Protein AF-A0A8X6T198-F1 (afdb_monomer)

InterPro domains:
  IPR004868 DNA-directed DNA polymerase, family B, mitochondria/virus [PF03175] (1-156)
  IPR043502 DNA/RNA polymerase superfamily [SSF56672] (1-159)

Sequence (190 aa):
MYLDTNNLYGWSMSQYLPYGSFKWGSKDVTKISDDSDKGYIIECDLQYPEYLHNLHSNLPLGAENRIPDGSKQAKLLTTLHDKEHYVVHYRVLKQFLQMGLKLTKVHRVLEFNQSPWLKKYIDLSTGMRTKATNDFEKGFYKLMNNSVFGKTMENIRKRLDIRLCCDAKKVEKLLSLNQILKEEPFLKKI

Solvent-accessible surface area (backbone atoms only — not comparable to full-atom values): 11573 Å² total; per-residue (Å²): 137,88,87,80,74,85,58,57,68,47,59,60,49,42,35,66,40,81,78,44,78,75,42,82,52,86,75,83,61,81,80,58,60,86,84,40,60,56,45,45,38,34,28,26,28,35,43,47,54,72,89,46,45,78,81,30,63,90,63,36,65,77,68,43,83,43,59,51,91,97,52,95,55,74,38,83,41,61,44,75,60,63,38,71,75,38,76,41,47,40,72,57,49,46,50,42,45,74,74,60,37,40,81,75,45,78,79,49,32,39,36,26,33,25,44,46,78,46,23,67,58,44,54,49,38,51,53,50,30,72,68,40,88,50,70,66,52,31,49,50,33,52,44,55,53,54,50,52,54,54,59,76,70,54,65,71,77,72,75,61,87,87,78,94,70,96,43,72,72,59,44,56,61,51,69,73,40,99,79,69,83,89,69,82,80,87,74,76,85,127

Structure (mmCIF, N/CA/C/O backbone):
data_AF-A0A8X6T198-F1
#
_entry.id   AF-A0A8X6T198-F1
#
loop_
_atom_site.group_PDB
_atom_site.id
_atom_site.type_symbol
_atom_site.label_atom_id
_atom_site.label_alt_id
_atom_site.label_comp_id
_atom_site.label_asym_id
_atom_site.label_entity_id
_atom_site.label_seq_id
_atom_site.pdbx_PDB_ins_code
_atom_site.Cartn_x
_atom_site.Cartn_y
_atom_site.Cartn_z
_atom_site.occupancy
_atom_site.B_iso_or_equiv
_atom_site.auth_seq_id
_atom_site.auth_comp_id
_atom_site.auth_asym_id
_atom_site.auth_atom_id
_atom_site.pdbx_PDB_model_num
ATOM 1 N N . MET A 1 1 ? 24.201 1.728 7.998 1.00 57.44 1 MET A N 1
ATOM 2 C CA . MET A 1 1 ? 24.058 0.913 6.772 1.00 57.44 1 MET A CA 1
ATOM 3 C C . MET A 1 1 ? 22.883 1.482 5.993 1.00 57.44 1 MET A C 1
ATOM 5 O O . MET A 1 1 ? 21.822 1.603 6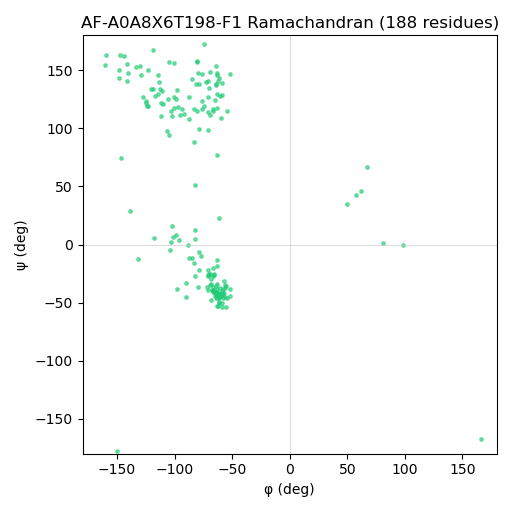.588 1.00 57.44 1 MET A O 1
ATOM 9 N N . TYR A 1 2 ? 23.073 1.898 4.740 1.00 58.62 2 TYR A N 1
ATOM 10 C CA . TYR A 1 2 ? 21.979 2.347 3.871 1.00 58.62 2 TYR A CA 1
ATOM 11 C C . TYR A 1 2 ? 21.621 1.198 2.931 1.00 58.62 2 TYR A C 1
ATOM 13 O O . TYR A 1 2 ? 22.479 0.732 2.184 1.00 58.62 2 TYR A O 1
ATOM 21 N N . LEU A 1 3 ? 20.387 0.708 3.026 1.00 70.44 3 LEU A N 1
ATOM 22 C CA . LEU A 1 3 ? 19.851 -0.323 2.143 1.00 70.44 3 LEU A CA 1
ATOM 23 C C . LEU A 1 3 ? 19.014 0.368 1.069 1.00 70.44 3 LEU A C 1
ATOM 25 O O . LEU A 1 3 ? 18.103 1.123 1.404 1.00 70.44 3 LEU A O 1
ATOM 29 N N . ASP A 1 4 ? 19.326 0.110 -0.198 1.00 76.19 4 ASP A N 1
ATOM 30 C CA . ASP A 1 4 ? 18.530 0.576 -1.332 1.00 76.19 4 ASP A CA 1
ATOM 31 C C . ASP A 1 4 ? 17.971 -0.625 -2.100 1.00 76.19 4 ASP A C 1
ATOM 33 O O . ASP A 1 4 ? 18.691 -1.562 -2.457 1.00 76.19 4 ASP A O 1
ATOM 37 N N . THR A 1 5 ? 16.661 -0.614 -2.325 1.00 76.62 5 THR A N 1
ATOM 38 C CA . THR A 1 5 ? 15.970 -1.656 -3.087 1.00 76.62 5 THR A CA 1
ATOM 39 C C . THR A 1 5 ? 16.075 -1.382 -4.578 1.00 76.62 5 THR A C 1
ATOM 41 O O . THR A 1 5 ? 15.479 -0.442 -5.108 1.00 76.62 5 THR A O 1
ATOM 44 N N . ASN A 1 6 ? 16.738 -2.285 -5.293 1.00 76.56 6 ASN A N 1
ATOM 45 C CA . ASN A 1 6 ? 16.771 -2.254 -6.748 1.00 76.56 6 ASN A CA 1
ATOM 46 C C . ASN A 1 6 ? 15.358 -2.449 -7.332 1.00 76.56 6 ASN A C 1
ATOM 48 O O . ASN A 1 6 ? 14.762 -3.512 -7.195 1.00 76.56 6 ASN A O 1
ATOM 52 N N . ASN A 1 7 ? 14.852 -1.438 -8.050 1.00 80.31 7 ASN A N 1
ATOM 53 C CA . ASN A 1 7 ? 13.604 -1.499 -8.830 1.00 80.31 7 ASN A CA 1
ATOM 54 C C . ASN A 1 7 ? 12.324 -1.771 -8.004 1.00 80.31 7 ASN A C 1
ATOM 56 O O . ASN A 1 7 ? 11.473 -2.564 -8.409 1.00 80.31 7 ASN A O 1
ATOM 60 N N . LEU A 1 8 ? 12.155 -1.070 -6.877 1.00 85.00 8 LEU A N 1
ATOM 61 C CA . LEU A 1 8 ? 10.994 -1.216 -5.984 1.00 85.00 8 LEU A CA 1
ATOM 62 C C . LEU A 1 8 ? 9.633 -1.094 -6.705 1.00 85.00 8 LEU A C 1
ATOM 64 O O . LEU A 1 8 ? 8.740 -1.917 -6.490 1.00 85.00 8 LEU A O 1
ATOM 68 N N . TYR A 1 9 ? 9.473 -0.105 -7.595 1.00 84.75 9 TYR A N 1
ATOM 69 C CA . TYR A 1 9 ? 8.232 0.072 -8.363 1.00 84.75 9 TYR A CA 1
ATOM 70 C C . TYR A 1 9 ? 7.957 -1.104 -9.299 1.00 84.75 9 TYR A C 1
ATOM 72 O O . TYR A 1 9 ? 6.827 -1.579 -9.360 1.00 84.75 9 TYR A O 1
ATOM 80 N N . GLY A 1 10 ? 8.987 -1.608 -9.987 1.00 86.75 10 GLY A N 1
ATOM 81 C CA . GLY A 1 10 ? 8.871 -2.803 -10.817 1.00 86.75 10 GLY A CA 1
ATOM 82 C C . GLY A 1 10 ? 8.416 -4.009 -10.001 1.00 86.75 10 GLY A C 1
ATOM 83 O O . GLY A 1 10 ? 7.421 -4.638 -10.346 1.00 86.75 10 GLY A O 1
ATOM 84 N N . TRP A 1 11 ? 9.070 -4.277 -8.869 1.00 89.88 11 TRP A N 1
ATOM 85 C CA . TRP A 1 11 ? 8.682 -5.386 -7.994 1.00 89.88 11 TRP A CA 1
ATOM 86 C C . TRP A 1 11 ? 7.224 -5.284 -7.524 1.00 89.88 11 TRP A C 1
ATOM 88 O O . TRP A 1 11 ? 6.499 -6.279 -7.545 1.00 89.88 11 TRP A O 1
ATOM 98 N N . SER A 1 12 ? 6.788 -4.072 -7.168 1.00 90.56 12 SER A N 1
ATOM 99 C CA . SER A 1 12 ? 5.420 -3.791 -6.719 1.00 90.56 12 SER A CA 1
ATOM 100 C C . SER A 1 12 ? 4.401 -3.995 -7.842 1.00 90.56 12 SER A C 1
ATOM 102 O O . SER A 1 12 ? 3.342 -4.574 -7.622 1.00 90.56 12 SER A O 1
ATOM 104 N N . MET A 1 13 ? 4.732 -3.570 -9.065 1.00 92.50 13 MET A N 1
ATOM 105 C CA . MET A 1 13 ? 3.879 -3.765 -10.239 1.00 92.50 13 MET A CA 1
ATOM 106 C C . MET A 1 13 ? 3.808 -5.225 -10.703 1.00 92.50 13 MET A C 1
ATOM 108 O O . MET A 1 13 ? 2.841 -5.608 -11.351 1.00 92.50 13 MET A O 1
ATOM 112 N N . SER A 1 14 ? 4.793 -6.056 -10.358 1.00 93.31 14 SER A N 1
ATOM 113 C CA . SER A 1 14 ? 4.764 -7.496 -10.645 1.00 93.31 14 SER A CA 1
ATOM 114 C C . SER A 1 14 ? 3.888 -8.306 -9.681 1.00 93.31 14 SER A C 1
ATOM 116 O O . SER A 1 14 ? 3.711 -9.506 -9.896 1.00 93.31 14 SER A O 1
ATOM 118 N N . GLN A 1 15 ? 3.353 -7.683 -8.626 1.00 93.75 15 GLN A N 1
ATOM 119 C CA . GLN A 1 15 ? 2.433 -8.321 -7.681 1.00 93.75 15 GLN A CA 1
ATOM 120 C C . GLN A 1 15 ? 1.028 -8.499 -8.281 1.00 93.75 15 GLN A C 1
ATOM 122 O O . GLN A 1 15 ? 0.717 -7.985 -9.354 1.00 93.75 15 GLN A O 1
ATOM 127 N N . TYR A 1 16 ? 0.151 -9.212 -7.568 1.00 94.62 16 TYR A N 1
ATOM 128 C CA . TYR A 1 16 ? -1.272 -9.265 -7.900 1.00 94.62 16 TYR A CA 1
ATOM 129 C C . TYR A 1 16 ? -1.904 -7.890 -7.683 1.00 94.62 16 TYR A C 1
ATOM 131 O O . TYR A 1 16 ? -1.960 -7.393 -6.557 1.00 94.62 16 TYR A O 1
ATOM 139 N N . LEU A 1 17 ? -2.368 -7.280 -8.772 1.00 93.44 17 LEU A N 1
ATOM 140 C CA . LEU A 1 17 ? -2.950 -5.944 -8.779 1.00 93.44 17 LEU A CA 1
ATOM 141 C C . LEU A 1 17 ? -4.433 -5.997 -9.154 1.00 93.44 17 LEU A C 1
ATOM 143 O O . LEU A 1 17 ? -4.813 -6.813 -10.001 1.00 93.44 17 LEU A O 1
ATOM 147 N N . PRO A 1 18 ? -5.268 -5.106 -8.587 1.00 94.38 18 PRO A N 1
ATOM 148 C CA . PRO A 1 18 ? -6.673 -4.999 -8.959 1.00 94.38 18 PRO A CA 1
ATOM 149 C C . PRO A 1 18 ? -6.827 -4.688 -10.451 1.00 94.38 18 PRO A C 1
ATOM 151 O O . PRO A 1 18 ? -6.108 -3.844 -10.986 1.00 94.38 18 PRO A O 1
ATOM 154 N N . TYR A 1 19 ? -7.791 -5.332 -11.112 1.00 93.38 19 TYR A N 1
ATOM 155 C CA . TYR A 1 19 ? -8.142 -5.023 -12.505 1.00 93.38 19 TYR A CA 1
ATOM 156 C C . TYR A 1 19 ? -9.647 -4.839 -12.753 1.00 93.38 19 TYR A C 1
ATOM 158 O O . TYR A 1 19 ? -10.023 -4.342 -13.812 1.00 93.38 19 TYR A O 1
ATOM 166 N N . GLY A 1 20 ? -10.532 -5.203 -11.815 1.00 94.25 20 GLY A N 1
ATOM 167 C CA . GLY A 1 20 ? -11.968 -4.965 -11.994 1.00 94.25 20 GLY A CA 1
ATOM 168 C C . GLY A 1 20 ? -12.887 -5.715 -11.035 1.00 94.25 20 GLY A C 1
ATOM 169 O O . GLY A 1 20 ? -12.445 -6.303 -10.052 1.00 94.25 20 GLY A O 1
ATOM 170 N N . SER A 1 21 ? -14.185 -5.712 -11.355 1.00 95.12 21 SER A N 1
ATOM 171 C CA . SER A 1 21 ? -15.258 -6.376 -10.589 1.00 95.12 21 SER A CA 1
ATOM 172 C C . SER A 1 21 ? -15.367 -5.928 -9.127 1.00 95.12 21 SER A C 1
ATOM 174 O O . SER A 1 21 ? -15.546 -6.751 -8.229 1.00 95.12 21 SER A O 1
ATOM 176 N N . PHE A 1 22 ? -15.250 -4.619 -8.895 1.00 94.88 22 PHE A N 1
ATOM 177 C CA . PHE A 1 22 ? -15.376 -4.022 -7.569 1.00 94.88 22 PHE A CA 1
ATOM 178 C C . PHE A 1 22 ? -16.794 -4.190 -7.022 1.00 94.88 22 PHE A C 1
ATOM 180 O O . PHE A 1 22 ? -17.760 -3.767 -7.658 1.00 94.88 22 PHE A O 1
ATOM 187 N N . LYS A 1 23 ? -16.922 -4.782 -5.835 1.00 95.00 23 LYS A N 1
ATOM 188 C CA . LYS A 1 23 ? -18.206 -4.933 -5.140 1.00 95.00 23 LYS A CA 1
ATOM 189 C C . LYS A 1 23 ? -18.032 -4.903 -3.627 1.00 95.00 23 LYS A C 1
ATOM 191 O O . LYS A 1 23 ? -17.007 -5.334 -3.101 1.00 95.00 23 LYS A O 1
ATOM 196 N N . TRP A 1 24 ? -19.055 -4.432 -2.926 1.00 95.19 24 TRP A N 1
ATOM 197 C CA . TRP A 1 24 ? -19.104 -4.523 -1.470 1.00 95.19 24 TRP A CA 1
ATOM 198 C C . TRP A 1 24 ? -19.320 -5.976 -1.032 1.00 95.19 24 TRP A C 1
ATOM 200 O O . TRP A 1 24 ? -20.075 -6.717 -1.662 1.00 95.19 24 TRP A O 1
ATOM 210 N N . GLY A 1 25 ? -18.642 -6.386 0.037 1.00 86.25 25 GLY A N 1
ATOM 211 C CA . GLY A 1 25 ? -18.733 -7.730 0.603 1.00 86.25 25 GLY A CA 1
ATOM 212 C C . GLY A 1 25 ? -18.497 -7.744 2.114 1.00 86.25 25 GLY A C 1
ATOM 213 O O . GLY A 1 25 ? -18.309 -6.699 2.732 1.00 86.25 25 GLY A O 1
ATOM 214 N N . SER A 1 26 ? -18.512 -8.939 2.709 1.00 74.50 26 SER A N 1
ATOM 215 C CA . SER A 1 26 ? -18.441 -9.132 4.169 1.00 74.50 26 SER A CA 1
ATOM 216 C C . SER A 1 26 ? -17.531 -10.297 4.593 1.00 74.50 26 SER A C 1
ATOM 218 O O . SER A 1 26 ? -17.787 -10.959 5.596 1.00 74.50 26 SER A O 1
ATOM 220 N N . LYS A 1 27 ? -16.497 -10.611 3.803 1.00 74.06 27 LYS A N 1
ATOM 221 C CA . LYS A 1 27 ? -15.597 -11.744 4.079 1.00 74.06 27 LYS A CA 1
ATOM 222 C C . LYS A 1 27 ? -14.544 -11.407 5.134 1.00 74.06 27 LYS A C 1
ATOM 224 O O . LYS A 1 27 ? -14.034 -10.291 5.166 1.00 74.06 27 LYS A O 1
ATOM 229 N N . ASP A 1 28 ? -14.158 -12.416 5.915 1.00 76.56 28 ASP A N 1
ATOM 230 C CA . ASP A 1 28 ? -12.939 -12.377 6.726 1.00 76.56 28 ASP A CA 1
ATOM 231 C C . ASP A 1 28 ? -11.713 -12.421 5.801 1.00 76.56 28 ASP A C 1
ATOM 233 O O . ASP A 1 28 ? -11.446 -13.408 5.112 1.00 76.56 28 ASP A O 1
ATOM 237 N N . VAL A 1 29 ? -10.992 -11.305 5.752 1.00 78.62 29 VAL A N 1
ATOM 238 C CA . VAL A 1 29 ? -9.869 -11.068 4.835 1.00 78.62 29 VAL A CA 1
ATOM 239 C C . VAL A 1 29 ? -8.535 -11.612 5.350 1.00 78.62 29 VAL A C 1
ATOM 241 O O . VAL A 1 29 ? -7.563 -11.679 4.595 1.00 78.62 29 VAL A O 1
ATOM 244 N N . THR A 1 30 ? -8.467 -12.010 6.624 1.00 75.88 30 THR A N 1
ATOM 245 C CA . THR A 1 30 ? -7.200 -12.349 7.294 1.00 75.88 30 THR A CA 1
ATOM 246 C C . THR A 1 30 ? -6.587 -13.660 6.796 1.00 75.88 30 THR A C 1
ATOM 248 O O . THR A 1 30 ? -5.367 -13.809 6.800 1.00 75.88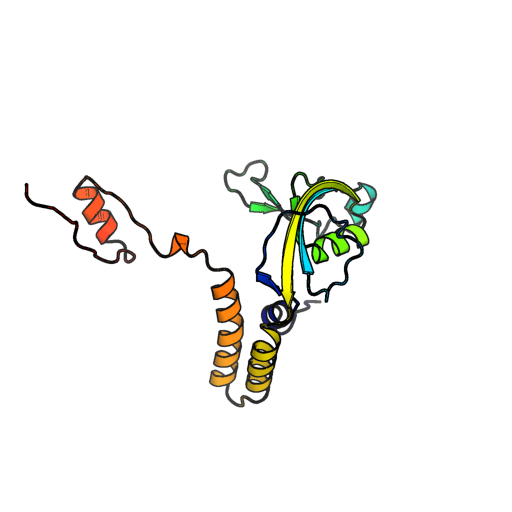 30 THR A O 1
ATOM 251 N N . LYS A 1 31 ? -7.414 -14.583 6.289 1.00 81.38 31 LYS A N 1
ATOM 252 C CA . LYS A 1 31 ? -7.011 -15.948 5.888 1.00 81.38 31 LYS A CA 1
ATOM 253 C C . LYS A 1 31 ? -6.870 -16.161 4.380 1.00 81.38 31 LYS A C 1
ATOM 255 O O . LYS A 1 31 ? -6.628 -17.275 3.928 1.00 81.38 31 LYS A O 1
ATOM 260 N N . ILE A 1 32 ? -7.069 -15.118 3.585 1.00 85.25 32 ILE A N 1
ATOM 261 C CA . ILE A 1 32 ? -7.072 -15.215 2.120 1.00 85.25 32 ILE A CA 1
ATOM 262 C C . ILE A 1 32 ? -5.629 -15.332 1.624 1.00 85.25 32 ILE A C 1
ATOM 264 O O . ILE A 1 32 ? -4.752 -14.746 2.235 1.00 85.25 32 ILE A O 1
ATOM 268 N N . SER A 1 33 ? -5.333 -16.057 0.546 1.00 88.38 33 SER A N 1
ATOM 269 C CA . SER A 1 33 ? -3.970 -16.067 -0.020 1.00 88.38 33 SER A CA 1
ATOM 270 C C . SER A 1 33 ? -3.613 -14.715 -0.654 1.00 88.38 33 SER A C 1
ATOM 272 O O . SER A 1 33 ? -4.488 -14.033 -1.182 1.00 88.38 33 SER A O 1
ATOM 274 N N . ASP A 1 34 ? -2.336 -14.333 -0.625 1.00 88.50 34 ASP A N 1
ATOM 275 C CA . ASP A 1 34 ? -1.829 -13.127 -1.302 1.00 88.50 34 ASP A CA 1
ATOM 276 C C . ASP A 1 34 ? -1.928 -13.221 -2.839 1.00 88.50 34 ASP A C 1
ATOM 278 O O . ASP A 1 34 ? -2.079 -12.204 -3.521 1.00 88.50 34 ASP A O 1
ATOM 282 N N . ASP A 1 35 ? -1.918 -14.451 -3.359 1.00 89.94 35 ASP A N 1
ATOM 283 C CA . ASP A 1 35 ? -1.979 -14.780 -4.789 1.00 89.94 35 ASP A CA 1
ATOM 284 C C . ASP A 1 35 ? -3.382 -15.239 -5.223 1.00 89.94 35 ASP A C 1
ATOM 286 O O . ASP A 1 35 ? -3.566 -15.861 -6.264 1.00 89.94 35 ASP A O 1
ATOM 290 N N . SER A 1 36 ? -4.394 -14.976 -4.394 1.00 91.75 36 SER A N 1
ATOM 291 C CA . SER A 1 36 ? -5.797 -15.241 -4.721 1.00 91.75 36 SER A CA 1
ATOM 292 C C . SER A 1 36 ? -6.242 -14.403 -5.926 1.00 91.75 36 SER A C 1
ATOM 294 O O . SER A 1 36 ? -5.886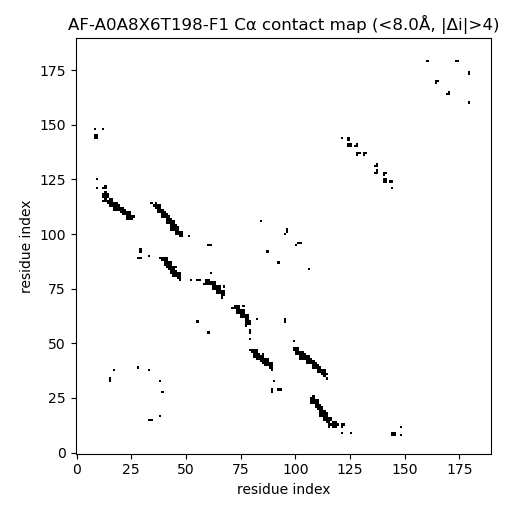 -13.230 -6.028 1.00 91.75 36 SER A O 1
ATOM 296 N N . ASP A 1 37 ? -7.124 -14.937 -6.776 1.00 93.44 37 ASP A N 1
ATOM 297 C CA . ASP A 1 37 ? -7.761 -14.175 -7.869 1.00 93.44 37 ASP A CA 1
ATOM 298 C C . ASP A 1 37 ? -8.649 -13.024 -7.360 1.00 93.44 37 ASP A C 1
ATOM 300 O O . ASP A 1 37 ? -9.075 -12.144 -8.115 1.00 93.44 37 ASP A O 1
ATOM 304 N N . LYS A 1 38 ? -8.953 -13.034 -6.059 1.00 93.38 38 LYS A N 1
ATOM 305 C CA . LYS A 1 38 ? -9.725 -12.018 -5.345 1.00 93.38 38 LYS A CA 1
ATOM 306 C C . LYS A 1 38 ? -8.866 -11.296 -4.320 1.00 93.38 38 LYS A C 1
ATOM 308 O O . LYS A 1 38 ? -8.250 -11.949 -3.477 1.00 93.38 38 LYS A O 1
ATOM 313 N N . GLY A 1 39 ? -8.906 -9.970 -4.365 1.00 94.31 39 GLY A N 1
ATOM 314 C CA . GLY A 1 39 ? -8.293 -9.074 -3.391 1.00 94.31 39 GLY A CA 1
ATOM 315 C C . GLY A 1 39 ? -9.334 -8.191 -2.707 1.00 94.31 39 GLY A C 1
ATOM 316 O O . GLY A 1 39 ? -10.498 -8.143 -3.117 1.00 94.31 39 GLY A O 1
ATOM 317 N N . TYR A 1 40 ? -8.912 -7.528 -1.627 1.00 95.00 40 TYR A N 1
ATOM 318 C CA . TYR A 1 40 ? -9.806 -6.755 -0.767 1.00 95.00 40 TYR A CA 1
ATOM 319 C C . TYR A 1 40 ? -9.157 -5.454 -0.284 1.00 95.00 40 TYR A C 1
ATOM 321 O O . TYR A 1 40 ? -7.976 -5.418 0.071 1.00 95.00 40 TYR A O 1
ATOM 329 N N . ILE A 1 41 ? -9.952 -4.388 -0.239 1.00 95.50 41 ILE A N 1
ATOM 330 C CA . ILE A 1 41 ? -9.662 -3.159 0.505 1.00 95.50 41 ILE A CA 1
ATOM 331 C C . ILE A 1 41 ? -10.646 -3.101 1.667 1.00 95.50 41 ILE A C 1
ATOM 333 O O . ILE A 1 41 ? -11.842 -3.324 1.481 1.00 95.50 41 ILE A O 1
ATOM 337 N N . ILE A 1 42 ? -10.143 -2.835 2.864 1.00 95.19 42 ILE A N 1
ATOM 338 C CA . ILE A 1 42 ? -10.917 -2.877 4.099 1.00 95.19 42 ILE A CA 1
ATOM 339 C C . ILE A 1 42 ? -10.869 -1.509 4.749 1.00 95.19 42 ILE A C 1
ATOM 341 O O . ILE A 1 42 ? -9.796 -0.927 4.864 1.00 95.19 42 ILE A O 1
ATOM 345 N N . GLU A 1 43 ? -12.027 -1.026 5.181 1.00 96.44 43 GLU A N 1
ATOM 346 C CA . GLU A 1 43 ? -12.121 0.058 6.151 1.00 96.44 43 GLU A CA 1
ATOM 347 C C . GLU A 1 43 ? -12.331 -0.545 7.537 1.00 96.44 43 GLU A C 1
ATOM 349 O O . GLU A 1 43 ? -13.323 -1.244 7.770 1.00 96.44 43 GLU A O 1
ATOM 354 N N . CYS A 1 44 ? -11.391 -0.304 8.443 1.00 95.38 44 CYS A N 1
ATOM 355 C CA . CYS A 1 44 ? -11.370 -0.919 9.762 1.00 95.38 44 CYS A CA 1
ATOM 356 C C . CYS A 1 44 ? -10.776 -0.011 10.836 1.00 95.38 44 CYS A C 1
ATOM 358 O O . CYS A 1 44 ? -10.039 0.923 10.532 1.00 95.38 44 CYS A O 1
ATOM 360 N N . ASP A 1 45 ? -11.044 -0.365 12.087 1.00 97.19 45 ASP A N 1
ATOM 361 C CA . ASP A 1 45 ? -10.388 0.208 13.253 1.00 97.19 45 ASP A CA 1
ATOM 362 C C . ASP A 1 45 ? -9.258 -0.725 13.714 1.00 97.19 45 ASP A C 1
ATOM 364 O O . ASP A 1 45 ? -9.430 -1.948 13.806 1.00 97.19 45 ASP A O 1
ATOM 368 N N . LEU A 1 46 ? -8.088 -0.147 13.978 1.00 97.00 46 LEU A N 1
ATOM 369 C CA . LEU A 1 46 ? -6.895 -0.847 14.441 1.00 97.00 46 LEU A CA 1
ATOM 370 C C . LEU A 1 46 ? -6.441 -0.236 15.759 1.00 97.00 46 LEU A C 1
ATOM 372 O O . LEU A 1 46 ? -6.060 0.930 15.809 1.00 97.00 46 LEU A O 1
ATOM 376 N N . GLN A 1 47 ? -6.414 -1.044 16.807 1.00 97.69 47 GLN A N 1
ATOM 377 C CA . GLN A 1 47 ? -5.778 -0.666 18.055 1.00 97.69 47 GLN A CA 1
ATOM 378 C C . GLN A 1 47 ? -4.261 -0.840 17.939 1.00 97.69 47 GLN A C 1
ATOM 380 O O . GLN A 1 47 ? -3.779 -1.855 17.417 1.00 97.69 47 GLN A O 1
ATOM 385 N N . TYR A 1 48 ? -3.530 0.135 18.475 1.00 97.25 48 TYR A N 1
ATOM 386 C CA . TYR A 1 48 ? -2.083 0.166 18.599 1.00 97.25 48 TYR A CA 1
ATOM 387 C C . TYR A 1 48 ? -1.694 -0.074 20.065 1.00 97.25 48 TYR A C 1
ATOM 389 O O . TYR A 1 48 ? -1.738 0.835 20.889 1.00 97.25 48 TYR A O 1
ATOM 397 N N . PRO A 1 49 ? -1.338 -1.310 20.450 1.00 96.94 49 PRO A N 1
ATOM 398 C CA . PRO A 1 49 ? -1.027 -1.596 21.842 1.00 96.94 49 PRO A CA 1
ATOM 399 C C . PRO A 1 49 ? 0.207 -0.845 22.356 1.00 96.94 49 PRO A C 1
ATOM 401 O O . PRO A 1 49 ? 1.253 -0.840 21.705 1.00 96.94 49 PRO A O 1
ATOM 404 N N . GLU A 1 50 ? 0.124 -0.332 23.586 1.00 95.81 50 GLU A N 1
ATOM 405 C CA . GLU A 1 50 ? 1.209 0.431 24.224 1.00 95.81 50 GLU A CA 1
ATOM 406 C C . GLU A 1 50 ? 2.535 -0.334 24.295 1.00 95.81 50 GLU A C 1
ATOM 408 O O . GLU A 1 50 ? 3.606 0.246 24.120 1.00 95.81 50 GLU A O 1
ATOM 413 N N . TYR A 1 51 ? 2.487 -1.658 24.478 1.00 95.69 51 TYR A N 1
ATOM 414 C CA . TYR A 1 51 ? 3.693 -2.488 24.541 1.00 95.69 51 TYR A CA 1
ATOM 415 C C . TYR A 1 51 ? 4.506 -2.480 23.229 1.00 95.69 51 TYR A C 1
ATOM 417 O O . TYR A 1 51 ? 5.690 -2.813 23.244 1.00 95.69 51 TYR A O 1
ATOM 425 N N . LEU A 1 52 ? 3.906 -2.074 22.101 1.00 95.75 52 LEU A N 1
ATOM 426 C CA . LEU A 1 52 ? 4.591 -1.916 20.814 1.00 95.75 52 LEU A CA 1
ATOM 427 C C . LEU A 1 52 ? 5.229 -0.533 20.632 1.00 95.75 52 LEU A C 1
ATOM 429 O O . LEU A 1 52 ? 6.000 -0.351 19.692 1.00 95.75 52 LEU A O 1
ATOM 433 N N . HIS A 1 53 ? 4.935 0.450 21.490 1.00 94.81 53 HIS A N 1
ATOM 434 C CA . HIS A 1 53 ? 5.365 1.839 21.286 1.00 94.81 53 HIS A CA 1
ATOM 435 C C . HIS A 1 53 ? 6.883 1.984 21.265 1.00 94.81 53 HIS A C 1
ATOM 437 O O . HIS A 1 53 ? 7.426 2.658 20.393 1.00 94.81 53 HIS A O 1
ATOM 443 N N . ASN A 1 54 ? 7.579 1.295 22.171 1.00 94.88 54 ASN A N 1
ATOM 444 C CA . ASN A 1 54 ? 9.040 1.312 22.197 1.00 94.88 54 ASN A CA 1
ATOM 445 C C . ASN A 1 54 ? 9.625 0.662 20.935 1.00 94.88 54 ASN A C 1
ATOM 447 O O . ASN A 1 54 ? 10.522 1.230 20.310 1.00 94.88 54 ASN A O 1
ATOM 451 N N . LEU A 1 55 ? 9.074 -0.487 20.522 1.00 94.94 55 LEU A N 1
ATOM 452 C CA . LEU A 1 55 ? 9.539 -1.245 19.357 1.00 94.94 55 LEU A CA 1
ATOM 453 C C . LEU A 1 55 ? 9.317 -0.484 18.043 1.00 94.94 55 LEU A C 1
ATOM 455 O O . LEU A 1 55 ? 10.180 -0.483 17.169 1.00 94.94 55 LEU A O 1
ATOM 459 N N . HIS A 1 56 ? 8.169 0.175 17.905 1.00 95.38 56 HIS A N 1
ATOM 460 C CA . HIS A 1 56 ? 7.774 0.875 16.684 1.00 95.38 56 HIS A CA 1
ATOM 461 C C . HIS A 1 56 ? 8.036 2.386 16.730 1.00 95.38 56 HIS A C 1
ATOM 463 O O . HIS A 1 56 ? 7.622 3.101 15.823 1.00 95.38 56 HIS A O 1
ATOM 469 N N . SER A 1 57 ? 8.733 2.881 17.754 1.00 91.81 57 SER A N 1
ATOM 470 C CA . SER A 1 57 ? 9.015 4.311 17.957 1.00 91.81 57 SER A CA 1
ATOM 471 C C . SER A 1 57 ? 9.636 4.990 16.732 1.00 91.81 57 SER A C 1
ATOM 473 O O . SER A 1 57 ? 9.273 6.114 16.394 1.00 91.81 57 SER A O 1
ATOM 475 N N . ASN A 1 58 ? 10.531 4.287 16.033 1.00 90.69 58 ASN A N 1
ATOM 476 C CA . ASN A 1 58 ? 11.221 4.809 14.853 1.00 90.69 58 ASN A CA 1
ATOM 477 C C . ASN A 1 58 ? 10.399 4.704 13.562 1.00 90.69 58 ASN A C 1
ATOM 479 O O . ASN A 1 58 ? 10.628 5.473 12.630 1.00 90.69 58 ASN A O 1
ATOM 483 N N . LEU A 1 59 ? 9.482 3.735 13.476 1.00 91.12 59 LEU A N 1
ATOM 484 C CA . LEU A 1 59 ? 8.695 3.483 12.270 1.00 91.12 59 LEU A CA 1
ATOM 485 C C . LEU A 1 59 ? 7.279 2.993 12.625 1.00 91.12 59 LEU A C 1
ATOM 487 O O . LEU A 1 59 ? 6.987 1.802 12.477 1.00 91.12 59 LEU A O 1
ATOM 491 N N . PRO A 1 60 ? 6.394 3.890 13.105 1.00 94.44 60 PRO A N 1
ATOM 492 C CA . PRO A 1 60 ? 5.016 3.528 13.406 1.00 94.44 60 PRO A CA 1
ATOM 493 C C . PRO A 1 60 ? 4.268 3.036 12.165 1.00 94.44 60 PRO A C 1
ATOM 495 O O . PRO A 1 60 ? 4.446 3.554 11.059 1.00 94.44 60 PRO A O 1
ATOM 498 N N . LEU A 1 61 ? 3.397 2.049 12.363 1.00 94.69 61 LEU A N 1
ATOM 499 C CA . LEU A 1 61 ? 2.561 1.490 11.303 1.00 94.69 61 LEU A CA 1
ATOM 500 C C . LEU A 1 61 ? 1.325 2.350 11.018 1.00 94.69 61 LEU A C 1
ATOM 502 O O . LEU A 1 61 ? 0.862 3.101 11.872 1.00 94.69 61 LEU A O 1
ATOM 506 N N . GLY A 1 62 ? 0.763 2.189 9.816 1.00 92.56 62 GLY A N 1
ATOM 507 C CA . GLY A 1 62 ? -0.502 2.820 9.437 1.00 92.56 62 GLY A CA 1
ATOM 508 C C . GLY A 1 62 ? -0.402 4.341 9.347 1.00 92.56 62 GLY A C 1
ATOM 509 O O . GLY A 1 62 ? -1.002 5.051 10.145 1.00 92.56 62 GLY A O 1
ATOM 510 N N . ALA A 1 63 ? 0.370 4.853 8.385 1.00 93.31 63 ALA A N 1
ATOM 511 C CA . ALA A 1 63 ? 0.475 6.294 8.178 1.00 93.31 63 ALA A CA 1
ATOM 512 C C . ALA A 1 63 ? -0.886 6.907 7.803 1.00 93.31 63 ALA A C 1
ATOM 514 O O . ALA A 1 63 ? -1.635 6.331 7.009 1.00 93.31 63 ALA A O 1
ATOM 515 N N . GLU A 1 64 ? -1.169 8.093 8.337 1.00 92.00 64 GLU A N 1
ATOM 516 C CA . GLU A 1 64 ? -2.436 8.810 8.179 1.00 92.00 64 GLU A CA 1
ATOM 517 C C . GLU A 1 64 ? -2.189 10.243 7.722 1.00 92.00 64 GLU A C 1
ATOM 519 O O . GLU A 1 64 ? -1.201 10.876 8.098 1.00 92.00 64 GLU A O 1
ATOM 524 N N . ASN A 1 65 ? -3.091 10.779 6.904 1.00 91.12 65 ASN A N 1
ATOM 525 C CA . ASN A 1 65 ? -3.032 12.182 6.521 1.00 91.12 65 ASN A CA 1
ATOM 526 C C . ASN A 1 65 ? -3.778 13.023 7.566 1.00 91.12 65 ASN A C 1
ATOM 528 O O . ASN A 1 65 ? -5.004 12.975 7.640 1.00 91.12 65 ASN A O 1
ATOM 532 N N . ARG A 1 66 ? -3.036 13.776 8.381 1.00 89.50 66 ARG A N 1
ATOM 533 C CA . ARG A 1 66 ? -3.574 14.609 9.464 1.00 89.50 66 ARG A CA 1
ATOM 534 C C . ARG A 1 66 ? -2.809 15.927 9.541 1.00 89.50 66 ARG A C 1
ATOM 536 O O . ARG A 1 66 ? -1.662 16.026 9.113 1.00 89.50 66 ARG A O 1
ATOM 543 N N . ILE A 1 67 ? -3.445 16.961 10.083 1.00 91.25 67 ILE A N 1
ATOM 544 C CA . ILE A 1 67 ? -2.773 18.215 10.434 1.00 91.25 67 ILE A CA 1
ATOM 545 C C . ILE A 1 67 ? -2.074 18.008 11.790 1.00 91.25 67 ILE A C 1
ATOM 547 O O . ILE A 1 67 ? -2.770 17.754 12.774 1.00 91.25 67 ILE A O 1
ATOM 551 N N . PRO A 1 68 ? -0.729 18.063 11.855 1.00 88.62 68 PRO A N 1
ATOM 552 C CA . PRO A 1 68 ? -0.016 17.984 13.125 1.00 88.62 68 PRO A CA 1
ATOM 553 C C . PRO A 1 68 ? -0.338 19.181 14.019 1.00 88.62 68 PRO A C 1
ATOM 555 O O . PRO A 1 68 ? -0.610 20.279 13.520 1.00 88.62 68 PRO A O 1
ATOM 558 N N . ASP A 1 69 ? -0.217 18.987 15.329 1.00 87.06 69 ASP A N 1
ATOM 559 C CA . ASP A 1 69 ? -0.429 20.048 16.309 1.00 87.06 69 ASP A CA 1
ATOM 560 C C . ASP A 1 69 ? 0.536 21.216 16.040 1.00 87.06 69 ASP A C 1
ATOM 562 O O . ASP A 1 69 ? 1.736 21.036 15.823 1.00 87.06 69 ASP A O 1
ATOM 566 N N . GLY A 1 70 ? -0.009 22.432 15.963 1.00 89.69 70 GLY A N 1
ATOM 567 C CA . GLY A 1 70 ? 0.754 23.636 15.619 1.00 89.69 70 GLY A CA 1
ATOM 568 C C . GLY A 1 70 ? 1.005 23.853 14.120 1.00 89.69 70 GLY A C 1
ATOM 569 O O . GLY A 1 70 ? 1.630 24.847 13.749 1.00 89.69 70 GLY A O 1
ATOM 570 N N . SER A 1 71 ? 0.504 22.986 13.233 1.00 92.56 71 SER A N 1
ATOM 571 C CA . SER A 1 71 ? 0.535 23.211 11.783 1.00 92.56 71 SER A CA 1
ATOM 572 C C . SER A 1 71 ? -0.834 23.607 11.228 1.00 92.56 71 SER A C 1
ATOM 574 O O . SER A 1 71 ? -1.874 23.300 11.796 1.00 92.56 71 SER A O 1
ATOM 576 N N . LYS A 1 72 ? -0.835 24.277 10.071 1.00 92.62 72 LYS A N 1
ATOM 577 C CA . LYS A 1 72 ? -2.045 24.535 9.265 1.00 92.62 72 LYS A CA 1
ATOM 578 C C . LYS A 1 72 ? -2.138 23.625 8.039 1.00 92.62 72 LYS A C 1
ATOM 580 O O . LYS A 1 72 ? -3.099 23.712 7.284 1.00 92.62 72 LYS A O 1
ATOM 585 N N . GLN A 1 73 ? -1.117 22.804 7.798 1.00 91.94 73 GLN A N 1
ATOM 586 C CA . GLN A 1 73 ? -1.009 21.976 6.603 1.00 91.94 73 GLN A CA 1
ATOM 587 C C . GLN A 1 73 ? -1.120 20.506 6.977 1.00 91.94 73 GLN A C 1
ATOM 589 O O . GLN A 1 73 ? -0.473 20.043 7.916 1.00 91.94 73 GLN A O 1
ATOM 594 N N . ALA A 1 74 ? -1.931 19.778 6.215 1.00 92.81 74 ALA A N 1
ATOM 595 C CA . ALA A 1 74 ? -2.060 18.342 6.366 1.00 92.81 74 ALA A CA 1
ATOM 596 C C . ALA A 1 74 ? -0.771 17.657 5.891 1.00 92.81 74 ALA A C 1
ATOM 598 O O . ALA A 1 74 ? -0.211 18.013 4.850 1.00 92.81 74 ALA A O 1
ATOM 599 N N . LYS A 1 75 ? -0.280 16.703 6.678 1.00 92.38 75 LYS A N 1
ATOM 600 C CA . LYS A 1 75 ? 0.929 15.931 6.399 1.00 92.38 75 LYS A CA 1
ATOM 601 C C . LYS A 1 75 ? 0.618 14.450 6.552 1.00 92.38 75 LYS A C 1
ATOM 603 O O . LYS A 1 75 ? -0.278 14.068 7.300 1.00 92.38 75 LYS A O 1
ATOM 608 N N . LEU A 1 76 ? 1.381 13.618 5.852 1.00 91.44 76 LEU A N 1
ATOM 609 C CA . LEU A 1 76 ? 1.378 12.187 6.113 1.00 91.44 76 LEU A CA 1
ATOM 610 C C . LEU A 1 76 ? 2.189 11.936 7.389 1.00 91.44 76 LEU A C 1
ATOM 612 O O . LEU A 1 76 ? 3.377 12.254 7.432 1.00 91.44 76 LEU A O 1
ATOM 616 N N . LEU A 1 77 ? 1.533 11.425 8.426 1.00 91.50 77 LEU A N 1
ATOM 617 C CA . LEU A 1 77 ? 2.104 11.206 9.748 1.00 91.50 77 LEU A CA 1
ATOM 618 C C . LEU A 1 77 ? 2.054 9.722 10.098 1.00 91.50 77 LEU A C 1
ATOM 6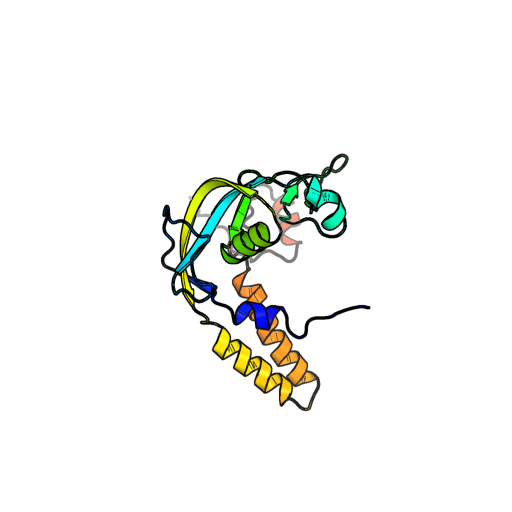20 O O . LEU A 1 77 ? 1.026 9.068 9.949 1.00 91.50 77 LEU A O 1
ATOM 624 N N . THR A 1 78 ? 3.166 9.206 10.604 1.00 92.06 78 THR A N 1
ATOM 625 C CA . THR A 1 78 ? 3.240 7.899 11.258 1.00 92.06 78 THR A CA 1
ATOM 626 C C . THR A 1 78 ? 3.096 8.126 12.755 1.00 92.06 78 THR A C 1
ATOM 628 O O . THR A 1 78 ? 3.975 8.726 13.374 1.00 92.06 78 THR A O 1
ATOM 631 N N . THR A 1 79 ? 1.982 7.694 13.338 1.00 92.50 79 THR A N 1
ATOM 632 C CA . THR A 1 79 ? 1.695 7.879 14.766 1.00 92.50 79 THR A CA 1
ATOM 633 C C . THR A 1 79 ? 1.437 6.534 15.429 1.00 92.50 79 THR A C 1
ATOM 635 O O . THR A 1 79 ? 0.925 5.616 14.793 1.00 92.50 79 THR A O 1
ATOM 638 N N . LEU A 1 80 ? 1.756 6.438 16.719 1.00 94.31 80 LEU A N 1
ATOM 639 C CA . LEU A 1 80 ? 1.486 5.264 17.559 1.00 94.31 80 LEU A CA 1
ATOM 640 C C . LEU A 1 80 ? 0.044 5.246 18.101 1.00 94.31 80 LEU A C 1
ATOM 642 O O . LEU A 1 80 ? -0.258 4.511 19.027 1.00 94.31 80 LEU A O 1
ATOM 646 N N . HIS A 1 81 ? -0.837 6.096 17.574 1.00 94.12 81 HIS A N 1
ATOM 647 C CA . HIS A 1 81 ? -2.239 6.127 17.979 1.00 94.12 81 HIS A CA 1
ATOM 648 C C . HIS A 1 81 ? -3.035 5.024 17.289 1.00 94.12 81 HIS A C 1
ATOM 650 O O . HIS A 1 81 ? -2.684 4.602 16.180 1.00 94.12 81 HIS A O 1
ATOM 656 N N . ASP A 1 82 ? -4.148 4.650 17.913 1.00 96.56 82 ASP A N 1
ATOM 657 C CA . ASP A 1 82 ? -5.193 3.854 17.282 1.00 96.56 82 ASP A CA 1
ATOM 658 C C . ASP A 1 82 ? -5.620 4.483 15.948 1.00 96.56 82 ASP A C 1
ATOM 660 O O . ASP A 1 82 ? -5.575 5.703 15.759 1.00 96.56 82 ASP A O 1
ATOM 664 N N . LYS A 1 83 ? -5.986 3.621 15.002 1.00 95.81 83 LYS A N 1
ATOM 665 C CA . LYS A 1 83 ? -6.455 3.993 13.669 1.00 95.81 83 LYS A CA 1
ATOM 666 C C . LYS A 1 83 ? -7.951 3.768 13.620 1.00 95.81 83 LYS A C 1
ATOM 668 O O . LYS A 1 83 ? -8.402 2.654 13.875 1.00 95.81 83 LYS A O 1
ATOM 673 N N . GLU A 1 84 ? -8.700 4.796 13.258 1.00 95.69 84 GLU A N 1
ATOM 674 C CA . GLU A 1 84 ? -10.153 4.729 13.104 1.00 95.69 84 GLU A CA 1
ATOM 675 C C . GLU A 1 84 ? -10.522 4.922 11.636 1.00 95.69 84 GLU A C 1
ATOM 677 O O . GLU A 1 84 ? -9.930 5.754 10.947 1.00 95.69 84 GLU A O 1
ATOM 682 N N . HIS A 1 85 ? -11.499 4.157 11.143 1.00 96.12 85 HIS A N 1
ATOM 683 C CA . HIS A 1 85 ? -11.941 4.206 9.744 1.00 96.12 85 HIS A CA 1
ATOM 684 C C . HIS A 1 85 ? -10.777 4.108 8.736 1.00 96.12 85 HIS A C 1
ATOM 686 O O . HIS A 1 85 ? -10.790 4.714 7.660 1.00 96.12 85 HIS A O 1
ATOM 692 N N . TYR A 1 86 ? -9.749 3.329 9.076 1.00 96.12 86 TYR A N 1
ATOM 693 C CA . TYR A 1 86 ? -8.533 3.216 8.289 1.00 96.12 86 TYR A CA 1
ATOM 694 C C . TYR A 1 86 ? -8.772 2.349 7.057 1.00 96.12 86 TYR A C 1
ATOM 696 O O . TYR A 1 86 ? -9.176 1.191 7.170 1.00 96.12 86 TYR A O 1
ATOM 704 N N . VAL A 1 87 ? -8.502 2.903 5.873 1.00 96.00 87 VAL A N 1
ATOM 705 C CA . VAL A 1 87 ? -8.661 2.200 4.596 1.00 96.00 87 VAL A CA 1
ATOM 706 C C . VAL A 1 87 ? -7.336 1.567 4.189 1.00 96.00 87 VAL A C 1
ATOM 708 O O . VAL A 1 87 ? -6.359 2.263 3.917 1.00 96.00 87 VAL A O 1
ATOM 711 N N . VAL A 1 88 ? -7.304 0.239 4.106 1.00 95.69 88 VAL A N 1
ATOM 712 C CA . VAL A 1 88 ? -6.071 -0.525 3.895 1.00 95.69 88 VAL A CA 1
ATOM 713 C C . VAL A 1 88 ? -6.269 -1.709 2.954 1.00 95.69 88 VAL A C 1
ATOM 715 O O . VAL A 1 88 ? -7.324 -2.340 2.909 1.00 95.69 88 VAL A O 1
ATOM 718 N N . HIS A 1 89 ? -5.229 -2.033 2.187 1.00 95.12 89 HIS A N 1
ATOM 719 C CA . HIS A 1 89 ? -5.191 -3.245 1.374 1.00 95.12 89 HIS A CA 1
ATOM 720 C C . HIS A 1 89 ? -5.011 -4.488 2.259 1.00 95.12 89 HIS A C 1
ATOM 722 O O . HIS A 1 89 ? -4.193 -4.479 3.178 1.00 95.12 89 HIS A O 1
ATOM 728 N N . TYR A 1 90 ? -5.700 -5.589 1.953 1.00 94.12 90 TYR A N 1
ATOM 729 C CA . TYR A 1 90 ? -5.708 -6.782 2.813 1.00 94.12 90 TYR A CA 1
ATOM 730 C C . TYR A 1 90 ? -4.315 -7.353 3.128 1.00 94.12 90 TYR A C 1
ATOM 732 O O . TYR A 1 90 ? -4.077 -7.791 4.250 1.00 94.12 90 TYR A O 1
ATOM 740 N N . ARG A 1 91 ? -3.368 -7.304 2.179 1.00 94.25 91 ARG A N 1
ATOM 741 C CA . ARG A 1 91 ? -1.978 -7.755 2.407 1.00 94.25 91 ARG A CA 1
ATOM 742 C C . ARG A 1 91 ? -1.265 -6.913 3.469 1.00 94.25 91 ARG A C 1
ATOM 744 O O . ARG A 1 91 ? -0.584 -7.456 4.331 1.00 94.25 91 ARG A O 1
ATOM 751 N N . VAL A 1 92 ? -1.477 -5.597 3.443 1.00 94.62 92 VAL A N 1
ATOM 752 C CA . VAL A 1 92 ? -0.908 -4.663 4.427 1.00 94.62 92 VAL A CA 1
ATOM 753 C C . VAL A 1 92 ? -1.586 -4.851 5.784 1.00 94.62 92 VAL A C 1
ATOM 755 O O . VAL A 1 92 ? -0.911 -4.874 6.806 1.00 94.62 92 VAL A O 1
ATOM 758 N N . LEU A 1 93 ? -2.903 -5.082 5.801 1.00 95.06 93 LEU A N 1
ATOM 759 C CA . LEU A 1 93 ? -3.620 -5.406 7.033 1.00 95.06 93 LEU A CA 1
ATOM 760 C C . LEU A 1 93 ? -3.049 -6.663 7.703 1.00 95.06 93 LEU A C 1
ATOM 762 O O . LEU A 1 93 ? -2.780 -6.639 8.898 1.00 95.06 93 LEU A O 1
ATOM 766 N N . LYS A 1 94 ? -2.798 -7.743 6.951 1.00 94.25 94 LYS A N 1
ATOM 767 C CA . LYS A 1 94 ? -2.151 -8.942 7.511 1.00 94.25 94 LYS A CA 1
ATOM 768 C C . LYS A 1 94 ? -0.784 -8.634 8.108 1.00 94.25 94 LYS A C 1
ATOM 770 O O . LYS A 1 94 ? -0.484 -9.129 9.189 1.00 94.25 94 LYS A O 1
ATOM 775 N N . GLN A 1 95 ? 0.021 -7.817 7.429 1.00 94.75 95 GLN A N 1
ATOM 776 C CA . GLN A 1 95 ? 1.320 -7.394 7.944 1.00 94.75 95 GLN A CA 1
ATOM 777 C C . GLN A 1 95 ? 1.167 -6.626 9.263 1.00 94.75 95 GLN A C 1
ATOM 779 O O . GLN A 1 95 ? 1.883 -6.909 10.218 1.00 94.75 95 GLN A O 1
ATOM 784 N N . PHE A 1 96 ? 0.204 -5.708 9.358 1.00 95.69 96 PHE A N 1
ATOM 785 C CA . PHE A 1 96 ? -0.075 -4.979 10.597 1.00 95.69 96 PHE A CA 1
ATOM 786 C C . PHE A 1 96 ? -0.454 -5.919 11.745 1.00 95.69 96 PHE A C 1
ATOM 788 O O . PHE A 1 96 ? 0.081 -5.781 12.844 1.00 95.69 96 PHE A O 1
ATOM 795 N N . LEU A 1 97 ? -1.310 -6.908 11.477 1.00 95.12 97 LEU A N 1
ATOM 796 C CA . LEU A 1 97 ? -1.697 -7.922 12.462 1.00 95.12 97 LEU A CA 1
ATOM 797 C C . LEU A 1 97 ? -0.511 -8.788 12.903 1.00 95.12 97 LEU A C 1
ATOM 799 O O . LEU A 1 97 ? -0.348 -9.046 14.092 1.00 95.12 97 LEU A O 1
ATOM 803 N N . GLN A 1 98 ? 0.348 -9.200 11.967 1.00 95.12 98 GLN A N 1
ATOM 804 C CA . GLN A 1 98 ? 1.579 -9.942 12.270 1.00 95.12 98 GLN A CA 1
ATOM 805 C C . GLN A 1 98 ? 2.555 -9.123 13.121 1.00 95.12 98 GLN A C 1
ATOM 807 O O . GLN A 1 98 ? 3.245 -9.676 13.970 1.00 95.12 98 GLN A O 1
ATOM 812 N N . MET A 1 99 ? 2.587 -7.806 12.919 1.00 95.56 99 MET A N 1
ATOM 813 C CA . MET A 1 99 ? 3.386 -6.868 13.707 1.00 95.56 99 MET A CA 1
ATOM 814 C C . MET A 1 99 ? 2.712 -6.458 15.029 1.00 95.56 99 MET A C 1
ATOM 816 O O . MET A 1 99 ? 3.251 -5.631 15.757 1.00 95.56 99 MET A O 1
ATOM 820 N N . GLY A 1 100 ? 1.559 -7.042 15.371 1.00 96.00 100 GLY A N 1
ATOM 821 C CA . GLY A 1 100 ? 0.931 -6.923 16.688 1.00 96.00 100 GLY A CA 1
ATOM 822 C C . GLY A 1 100 ? -0.185 -5.882 16.811 1.00 96.00 100 GLY A C 1
ATOM 823 O O . GLY A 1 100 ? -0.768 -5.767 17.894 1.00 96.00 100 GLY A O 1
ATOM 824 N N . LEU A 1 101 ? -0.524 -5.146 15.742 1.00 96.50 101 LEU A N 1
ATOM 825 C CA . LEU A 1 101 ? -1.734 -4.312 15.748 1.00 96.50 101 LEU A CA 1
ATOM 826 C C . LEU A 1 101 ? -2.963 -5.212 15.892 1.00 96.50 101 LEU A C 1
ATOM 828 O O . LEU A 1 101 ? -2.990 -6.340 15.398 1.00 96.50 101 LEU A O 1
ATOM 832 N N . LYS A 1 102 ? -3.998 -4.710 16.561 1.00 96.44 102 LYS A N 1
ATOM 833 C CA . LYS A 1 102 ? -5.222 -5.476 16.809 1.00 96.44 102 LYS A CA 1
ATOM 834 C C . LYS A 1 102 ? -6.368 -4.900 15.994 1.00 96.44 102 LYS A C 1
ATOM 836 O O . LYS A 1 102 ? -6.732 -3.746 16.172 1.00 96.44 102 LYS A O 1
ATOM 841 N N . LEU A 1 103 ? -6.960 -5.714 15.127 1.00 95.31 103 LEU A N 1
ATOM 842 C CA . LEU A 1 103 ? -8.198 -5.363 14.435 1.00 95.31 103 LEU A CA 1
ATOM 843 C C . LEU A 1 103 ? -9.361 -5.382 15.429 1.00 95.31 103 LEU A C 1
ATOM 845 O O . LEU A 1 103 ? -9.701 -6.441 15.952 1.00 95.31 103 LEU A O 1
ATOM 849 N N . THR A 1 104 ? -9.957 -4.220 15.686 1.00 95.50 104 THR A N 1
ATOM 850 C CA . THR A 1 104 ? -11.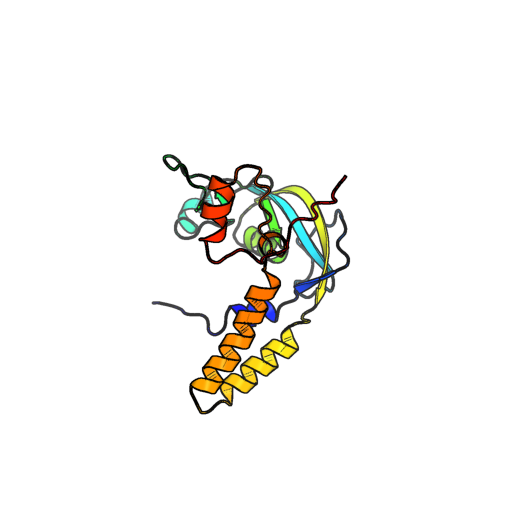066 -4.074 16.641 1.00 95.50 104 THR A CA 1
ATOM 851 C C . THR A 1 104 ? -12.419 -4.079 15.942 1.00 95.50 104 THR A C 1
ATOM 853 O O . THR A 1 104 ? -13.364 -4.688 16.443 1.00 95.50 104 THR A O 1
ATOM 856 N N . LYS A 1 105 ? -12.522 -3.450 14.765 1.00 94.88 105 LYS A N 1
ATOM 857 C CA . LYS A 1 105 ? -13.776 -3.355 14.009 1.00 94.88 105 LYS A CA 1
ATOM 858 C C . LYS A 1 105 ? -13.536 -3.331 12.507 1.00 94.88 105 LYS A C 1
ATOM 860 O O . LYS A 1 105 ? -12.593 -2.712 12.033 1.00 94.88 105 LYS A O 1
ATOM 865 N N . VAL A 1 106 ? -14.426 -3.962 11.745 1.00 94.62 106 VAL A N 1
ATOM 866 C CA . VAL A 1 106 ? -14.487 -3.841 10.281 1.00 94.62 106 VAL A CA 1
ATOM 867 C C . VAL A 1 106 ? -15.764 -3.093 9.920 1.00 94.62 106 VAL A C 1
ATOM 869 O O . VAL A 1 106 ? -16.854 -3.530 10.281 1.00 94.62 106 VAL A O 1
ATOM 872 N N . HIS A 1 107 ? -15.634 -1.970 9.215 1.00 94.75 107 HIS A N 1
ATOM 873 C CA . HIS A 1 107 ? -16.772 -1.145 8.799 1.00 94.75 107 HIS A CA 1
ATOM 874 C C . HIS A 1 107 ? -17.313 -1.574 7.440 1.00 94.75 107 HIS A C 1
ATOM 876 O O . HIS A 1 107 ? -18.522 -1.695 7.262 1.00 94.75 107 HIS A O 1
ATOM 882 N N . ARG A 1 108 ? -16.422 -1.808 6.471 1.00 94.31 108 ARG A N 1
ATOM 883 C CA . ARG A 1 108 ? -16.788 -2.275 5.127 1.00 94.31 108 ARG A CA 1
ATOM 884 C C . ARG A 1 108 ? -15.611 -2.905 4.405 1.00 94.31 108 ARG A C 1
ATOM 886 O O . ARG A 1 108 ? -14.454 -2.574 4.657 1.00 94.31 108 ARG A O 1
ATOM 893 N N . VAL A 1 109 ? -15.934 -3.796 3.473 1.00 95.06 109 VAL A N 1
ATOM 894 C CA . VAL A 1 109 ? -14.961 -4.515 2.650 1.00 95.06 109 VAL A CA 1
ATOM 895 C C . VAL A 1 109 ? -15.325 -4.354 1.179 1.00 95.06 109 VAL A C 1
ATOM 897 O O . VAL A 1 109 ? -16.447 -4.648 0.768 1.00 95.06 109 VAL A O 1
ATOM 900 N N . LEU A 1 110 ? -14.359 -3.908 0.383 1.00 95.44 110 LEU A N 1
ATOM 901 C CA . LEU A 1 110 ? -14.437 -3.822 -1.068 1.00 95.44 110 LEU A CA 1
ATOM 902 C C . L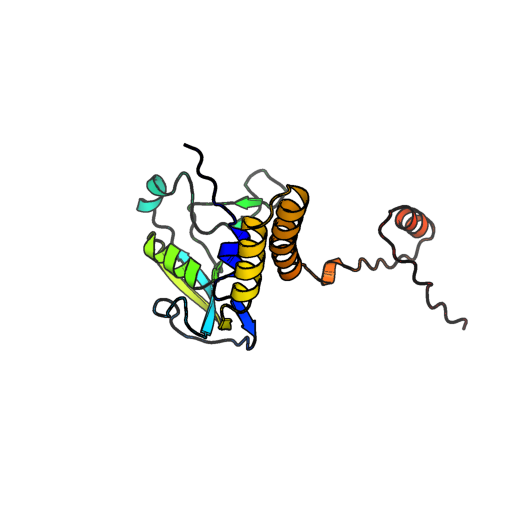EU A 1 110 ? -13.666 -4.998 -1.682 1.00 95.44 110 LEU A C 1
ATOM 904 O O . LEU A 1 110 ? -12.442 -5.035 -1.601 1.00 95.44 110 LEU A O 1
ATOM 908 N N . GLU A 1 111 ? -14.374 -5.949 -2.290 1.00 95.12 111 GLU A N 1
ATOM 909 C CA . GLU A 1 111 ? -13.797 -7.065 -3.054 1.00 95.12 111 GLU A CA 1
ATOM 910 C C . GLU A 1 111 ? -13.514 -6.624 -4.496 1.00 95.12 111 GLU A C 1
ATOM 912 O O . GLU A 1 111 ? -14.320 -5.913 -5.098 1.00 95.12 111 GLU A O 1
ATOM 917 N N . PHE A 1 112 ? -12.410 -7.095 -5.072 1.00 95.12 112 PHE A N 1
ATOM 918 C CA . PHE A 1 112 ? -12.072 -6.930 -6.486 1.00 95.12 112 PHE A CA 1
ATOM 919 C C . PHE A 1 112 ? -11.372 -8.170 -7.045 1.00 95.12 112 PHE A C 1
ATOM 921 O O . PHE A 1 112 ? -10.834 -8.993 -6.304 1.00 95.12 112 PHE A O 1
ATOM 928 N N . ASN A 1 113 ? -11.352 -8.293 -8.371 1.00 95.62 113 ASN A N 1
ATOM 929 C CA . ASN A 1 113 ? -10.502 -9.260 -9.052 1.00 95.62 113 ASN A CA 1
ATOM 930 C C . ASN A 1 113 ? -9.083 -8.702 -9.180 1.00 95.62 113 ASN A C 1
ATOM 932 O O . ASN A 1 113 ? -8.904 -7.532 -9.535 1.00 95.62 113 ASN A O 1
ATOM 936 N N . GLN A 1 114 ? -8.088 -9.550 -8.941 1.00 95.69 114 GLN A N 1
ATOM 937 C CA . GLN A 1 114 ? -6.675 -9.217 -9.073 1.00 95.69 114 GLN A CA 1
ATOM 938 C C . GLN A 1 114 ? -5.916 -10.301 -9.835 1.00 95.69 114 GLN A C 1
ATOM 940 O O . GLN A 1 114 ? -6.316 -11.459 -9.856 1.00 95.69 114 GLN A O 1
ATOM 945 N N . SER A 1 115 ? -4.828 -9.914 -10.488 1.00 95.94 115 SER A N 1
ATOM 946 C CA . SER A 1 115 ? -3.905 -10.826 -11.171 1.00 95.94 115 SER A CA 1
ATOM 947 C C . SER A 1 115 ? -2.554 -10.127 -11.363 1.00 95.94 115 SER A C 1
ATOM 949 O O . SER A 1 115 ? -2.487 -8.897 -11.261 1.00 95.94 115 SER A O 1
ATOM 951 N N . PRO A 1 116 ? -1.457 -10.847 -11.647 1.00 95.62 116 PRO A N 1
ATOM 952 C CA . PRO A 1 116 ? -0.154 -10.242 -11.913 1.00 95.62 116 PRO A CA 1
ATOM 953 C C . PRO A 1 116 ? -0.059 -9.763 -13.373 1.00 95.62 116 PRO A C 1
ATOM 955 O O . PRO A 1 116 ? 0.868 -10.109 -14.108 1.00 95.62 116 PRO A O 1
ATOM 958 N N . TRP A 1 117 ? -1.046 -8.990 -13.835 1.00 94.81 117 TRP A N 1
ATOM 959 C CA . TRP A 1 117 ? -1.208 -8.633 -15.250 1.00 94.81 117 TRP A CA 1
ATOM 960 C C . TRP A 1 117 ? -0.085 -7.733 -15.795 1.00 94.81 117 TRP A C 1
ATOM 962 O O . TRP A 1 117 ? 0.245 -7.830 -16.976 1.00 94.81 117 TRP A O 1
ATOM 972 N N . LEU A 1 118 ? 0.571 -6.928 -14.948 1.00 93.94 118 LEU A N 1
ATOM 973 C CA . LEU A 1 118 ? 1.753 -6.134 -15.327 1.00 93.94 118 LEU A CA 1
ATOM 974 C C . LEU A 1 118 ? 3.069 -6.916 -15.285 1.00 93.94 118 LEU A C 1
ATOM 976 O O . LEU A 1 118 ? 4.052 -6.471 -15.878 1.00 93.94 118 LEU A O 1
ATOM 980 N N . LYS A 1 119 ? 3.113 -8.083 -14.634 1.00 94.50 119 LYS A N 1
ATOM 981 C CA . LYS A 1 119 ? 4.363 -8.812 -14.383 1.00 94.50 119 LYS A CA 1
ATOM 982 C C . LYS A 1 119 ? 5.138 -9.107 -15.666 1.00 94.50 119 LYS A C 1
ATOM 984 O O . LYS A 1 119 ? 6.331 -8.841 -15.734 1.00 94.50 119 LYS A O 1
ATOM 989 N N . LYS A 1 120 ? 4.454 -9.580 -16.714 1.00 94.75 120 LYS A N 1
ATOM 990 C CA . LYS A 1 120 ? 5.089 -9.889 -18.010 1.00 94.75 120 LYS A CA 1
ATOM 991 C C . LYS A 1 120 ? 5.773 -8.666 -18.628 1.00 94.75 120 LYS A C 1
ATOM 993 O O . LYS A 1 120 ? 6.859 -8.789 -19.184 1.00 94.75 120 LYS A O 1
ATOM 998 N N . TYR A 1 121 ? 5.141 -7.499 -18.519 1.00 93.31 121 TYR A N 1
ATOM 999 C CA . TYR A 1 121 ? 5.689 -6.244 -19.021 1.00 93.31 121 TYR A CA 1
ATOM 1000 C C . TYR A 1 121 ? 6.923 -5.815 -18.215 1.00 93.31 121 TYR A C 1
ATOM 1002 O O . TYR A 1 121 ? 7.969 -5.526 -18.791 1.00 93.31 121 TYR A O 1
ATOM 1010 N N . ILE A 1 122 ? 6.833 -5.849 -16.883 1.00 92.62 122 ILE A N 1
ATOM 1011 C CA . ILE A 1 122 ? 7.943 -5.465 -16.003 1.00 92.62 122 ILE A CA 1
ATOM 1012 C C . ILE A 1 122 ? 9.137 -6.408 -16.138 1.00 92.62 122 ILE A C 1
ATOM 1014 O O . ILE A 1 122 ? 10.280 -5.945 -16.157 1.00 92.62 122 ILE A O 1
ATOM 1018 N N . ASP A 1 123 ? 8.895 -7.713 -16.254 1.00 92.50 123 ASP A N 1
ATOM 1019 C CA . ASP A 1 123 ? 9.946 -8.711 -16.445 1.00 92.50 123 ASP A CA 1
ATOM 1020 C C . ASP A 1 123 ? 10.676 -8.470 -17.773 1.00 92.50 123 ASP A C 1
ATOM 1022 O O . ASP A 1 123 ? 11.908 -8.498 -17.818 1.00 92.50 123 ASP A O 1
ATOM 1026 N N . LEU A 1 124 ? 9.934 -8.142 -18.838 1.00 92.69 124 LEU A N 1
ATOM 1027 C CA . LEU A 1 124 ? 10.506 -7.782 -20.133 1.00 92.69 124 LEU A CA 1
ATOM 1028 C C . LEU A 1 124 ? 11.369 -6.519 -20.035 1.00 92.69 124 LEU A C 1
ATOM 1030 O O . LEU A 1 124 ? 12.532 -6.543 -20.433 1.00 92.69 124 LEU A O 1
ATOM 1034 N N . SER A 1 125 ? 10.838 -5.427 -19.483 1.00 89.62 125 SER A N 1
ATOM 1035 C CA . SER A 1 125 ? 11.568 -4.159 -19.363 1.00 89.62 125 SER A CA 1
ATOM 1036 C C . SER A 1 125 ? 12.797 -4.280 -18.458 1.00 89.62 125 SER A C 1
ATOM 1038 O O . SER A 1 125 ? 13.853 -3.734 -18.772 1.00 89.62 125 SER A O 1
ATOM 1040 N N . THR A 1 126 ? 12.700 -5.049 -17.371 1.00 88.75 126 THR A N 1
ATOM 1041 C CA . THR A 1 126 ? 13.844 -5.377 -16.507 1.00 88.75 126 THR A CA 1
ATOM 1042 C C . THR A 1 126 ? 14.888 -6.198 -17.261 1.00 88.75 126 THR A C 1
ATOM 1044 O O . THR A 1 126 ? 16.072 -5.870 -17.217 1.00 88.75 126 THR A O 1
ATOM 1047 N N . GLY A 1 127 ? 14.465 -7.223 -18.005 1.00 91.81 127 GLY A N 1
ATOM 1048 C CA . GLY A 1 127 ? 15.359 -8.058 -18.805 1.00 91.81 127 GLY A CA 1
ATOM 1049 C C . GLY A 1 127 ? 16.091 -7.267 -19.890 1.00 91.81 127 GLY A C 1
ATOM 1050 O O . GLY A 1 127 ? 17.298 -7.433 -20.065 1.00 91.81 127 GLY A O 1
ATOM 1051 N N . MET A 1 128 ? 15.389 -6.364 -20.576 1.00 92.00 128 MET A N 1
ATOM 1052 C CA . MET A 1 128 ? 15.997 -5.479 -21.569 1.00 92.00 128 MET A CA 1
ATOM 1053 C C . MET A 1 128 ? 16.972 -4.484 -20.931 1.00 92.00 128 MET A C 1
ATOM 1055 O O . MET A 1 128 ? 18.062 -4.279 -21.457 1.00 92.00 128 MET A O 1
ATOM 1059 N N . ARG A 1 129 ? 16.643 -3.933 -19.755 1.00 89.44 129 ARG A N 1
ATOM 1060 C CA . ARG A 1 129 ? 17.547 -3.048 -19.006 1.00 89.44 129 ARG A CA 1
ATOM 1061 C C . ARG A 1 129 ? 18.856 -3.735 -18.616 1.00 89.44 129 ARG A C 1
ATOM 1063 O O . ARG A 1 129 ? 19.896 -3.088 -18.642 1.00 89.44 129 ARG A O 1
ATOM 1070 N N . THR A 1 130 ? 18.812 -5.016 -18.252 1.00 89.81 130 THR A N 1
ATOM 1071 C CA . THR A 1 130 ? 20.014 -5.798 -17.915 1.00 89.81 130 THR A CA 1
ATOM 1072 C C . THR A 1 130 ? 20.886 -6.070 -19.141 1.00 89.81 130 THR A C 1
ATOM 1074 O O . THR A 1 130 ? 22.106 -6.097 -19.024 1.00 89.81 130 THR A O 1
ATOM 1077 N N . LYS A 1 131 ? 20.273 -6.259 -20.317 1.00 93.69 131 LYS A N 1
ATOM 1078 C CA . LYS A 1 131 ? 20.983 -6.492 -21.588 1.00 93.69 131 LYS A CA 1
ATOM 1079 C C . LYS A 1 131 ? 21.548 -5.215 -22.216 1.00 93.69 131 LYS A C 1
ATOM 1081 O O . LYS A 1 131 ? 22.462 -5.303 -23.029 1.00 93.69 131 LYS A O 1
ATOM 1086 N N . ALA A 1 132 ? 20.998 -4.056 -21.863 1.00 92.44 132 ALA A N 1
ATOM 1087 C CA . ALA A 1 132 ? 21.421 -2.764 -22.382 1.00 92.44 132 ALA A CA 1
ATOM 1088 C C . ALA A 1 132 ? 22.893 -2.480 -22.051 1.00 92.44 132 ALA A C 1
ATOM 1090 O O . ALA A 1 132 ? 23.319 -2.530 -20.892 1.00 92.44 132 ALA A O 1
ATOM 1091 N N . THR A 1 133 ? 23.668 -2.138 -23.076 1.00 92.06 133 THR A N 1
ATOM 1092 C CA . THR A 1 133 ? 25.106 -1.869 -22.945 1.00 92.06 133 THR A CA 1
ATOM 1093 C C . THR A 1 133 ? 25.384 -0.400 -22.651 1.00 92.06 133 THR A C 1
ATOM 1095 O O . THR A 1 133 ? 26.304 -0.092 -21.895 1.00 92.06 133 THR A O 1
ATOM 1098 N N . ASN A 1 134 ? 24.556 0.502 -23.183 1.00 94.31 134 ASN A N 1
ATOM 1099 C CA . ASN A 1 134 ? 24.702 1.945 -23.024 1.00 94.31 134 ASN A CA 1
ATOM 1100 C C . ASN A 1 134 ? 23.760 2.524 -21.952 1.00 94.31 134 ASN A C 1
ATOM 1102 O O . ASN A 1 134 ? 22.707 1.968 -21.626 1.00 94.31 134 ASN A O 1
ATOM 1106 N N . ASP A 1 135 ? 24.150 3.670 -21.395 1.00 92.44 135 ASP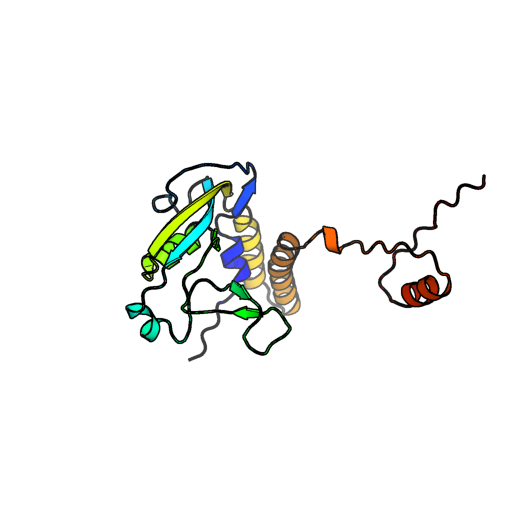 A N 1
ATOM 1107 C CA . ASP A 1 135 ? 23.397 4.320 -20.318 1.00 92.44 135 ASP A CA 1
ATOM 1108 C C . ASP A 1 135 ? 22.067 4.915 -20.793 1.00 92.44 135 ASP A C 1
ATOM 1110 O O . ASP A 1 135 ? 21.116 5.000 -20.011 1.00 92.44 135 ASP A O 1
ATOM 1114 N N . PHE A 1 136 ? 21.962 5.254 -22.081 1.00 92.69 136 PHE A N 1
ATOM 1115 C CA . PHE A 1 136 ? 20.725 5.739 -22.688 1.00 92.69 136 PHE A CA 1
ATOM 1116 C C . PHE A 1 136 ? 19.617 4.675 -22.639 1.00 92.69 136 PHE A C 1
ATOM 1118 O O . PHE A 1 136 ? 18.542 4.926 -22.097 1.00 92.69 136 PHE A O 1
ATOM 1125 N N . GLU A 1 137 ? 19.883 3.462 -23.121 1.00 90.94 137 GLU A N 1
ATOM 1126 C CA . GLU A 1 137 ? 18.947 2.335 -23.109 1.00 90.94 137 GLU A CA 1
ATOM 1127 C C . GLU A 1 137 ? 18.589 1.911 -21.683 1.00 90.94 137 GLU A C 1
ATOM 1129 O O . GLU A 1 137 ? 17.418 1.673 -21.373 1.00 90.94 137 GLU A O 1
ATOM 1134 N N . LYS A 1 138 ? 19.573 1.875 -20.773 1.00 89.56 138 LYS A N 1
ATOM 1135 C CA . LYS A 1 138 ? 19.306 1.616 -19.350 1.00 89.56 138 LYS A CA 1
ATOM 1136 C C . LYS A 1 138 ? 18.347 2.656 -18.767 1.00 89.56 138 LYS A C 1
ATOM 1138 O O . LYS A 1 138 ? 17.434 2.295 -18.017 1.00 89.56 138 LYS A O 1
ATOM 1143 N N . GLY A 1 139 ? 18.551 3.930 -19.107 1.00 90.94 139 GLY A N 1
ATOM 1144 C CA . GLY A 1 139 ? 17.678 5.039 -18.734 1.00 90.94 139 GLY A CA 1
ATOM 1145 C C . GLY A 1 139 ? 16.275 4.900 -19.324 1.00 90.94 139 GLY A C 1
ATOM 1146 O O . GLY A 1 139 ? 15.293 5.047 -18.597 1.00 90.94 139 GLY A O 1
ATOM 1147 N N . PHE A 1 140 ? 16.178 4.526 -20.599 1.00 91.94 140 PHE A N 1
ATOM 1148 C CA . PHE A 1 140 ? 14.918 4.303 -21.302 1.00 91.94 140 PHE A CA 1
ATOM 1149 C C . PHE A 1 140 ? 14.069 3.217 -20.627 1.00 91.94 140 PHE A C 1
ATOM 1151 O O . PHE A 1 140 ? 12.935 3.478 -20.231 1.00 91.94 140 PHE A O 1
ATOM 1158 N N . TYR A 1 141 ? 14.618 2.022 -20.389 1.00 89.44 141 TYR A N 1
ATOM 1159 C CA . TYR A 1 141 ? 13.856 0.940 -19.750 1.00 89.44 141 TYR A CA 1
ATOM 1160 C C . TYR A 1 141 ? 13.520 1.223 -18.279 1.00 89.44 141 TYR A C 1
ATOM 1162 O O . TYR A 1 141 ? 12.471 0.800 -17.789 1.00 89.44 141 TYR A O 1
ATOM 1170 N N . LYS A 1 142 ? 14.365 1.985 -17.567 1.00 89.44 142 LYS A N 1
ATOM 1171 C CA . LYS A 1 142 ? 14.028 2.498 -16.229 1.00 89.44 142 LYS A CA 1
ATOM 1172 C C . LYS A 1 142 ? 12.830 3.451 -16.290 1.00 89.44 142 LYS A C 1
ATOM 1174 O O . LYS A 1 142 ? 11.937 3.346 -15.450 1.00 89.44 142 LYS A O 1
ATOM 1179 N N . LEU A 1 143 ? 12.810 4.360 -17.266 1.00 90.06 143 LEU A N 1
ATOM 1180 C CA . LEU A 1 143 ? 11.706 5.292 -17.468 1.00 90.06 143 LEU A CA 1
ATOM 1181 C C . LEU A 1 143 ? 10.412 4.542 -17.783 1.00 90.06 143 LEU A C 1
ATOM 1183 O O . LEU A 1 143 ? 9.414 4.814 -17.134 1.00 90.06 143 LEU A O 1
ATOM 1187 N N . MET A 1 144 ? 10.440 3.552 -18.678 1.00 88.44 144 MET A N 1
ATOM 1188 C CA . MET A 1 144 ? 9.253 2.763 -19.029 1.00 88.44 144 MET A CA 1
ATOM 1189 C C . MET A 1 144 ? 8.575 2.139 -17.799 1.00 88.44 144 MET A C 1
ATOM 1191 O O . MET A 1 144 ? 7.367 2.297 -17.620 1.00 88.44 144 MET A O 1
ATOM 1195 N N . ASN A 1 145 ? 9.347 1.528 -16.893 1.00 87.12 145 ASN A N 1
ATOM 1196 C CA . ASN A 1 145 ? 8.805 1.000 -15.636 1.00 87.12 145 ASN A CA 1
ATOM 1197 C C . ASN A 1 145 ? 8.192 2.112 -14.766 1.00 87.12 145 ASN A C 1
ATOM 1199 O O . ASN A 1 145 ? 7.050 2.008 -14.321 1.00 87.12 145 ASN A O 1
ATOM 1203 N N . ASN A 1 146 ? 8.927 3.200 -14.534 1.00 88.06 146 ASN A N 1
ATOM 1204 C CA . ASN A 1 146 ? 8.471 4.278 -13.653 1.00 88.06 146 ASN A CA 1
ATOM 1205 C C . ASN A 1 146 ? 7.255 5.036 -14.220 1.00 88.06 146 ASN A C 1
ATOM 1207 O O . ASN A 1 146 ? 6.360 5.432 -13.471 1.00 88.06 146 ASN A O 1
ATOM 1211 N N . SER A 1 147 ? 7.201 5.227 -15.538 1.00 89.19 147 SER A N 1
ATOM 1212 C CA . SER A 1 147 ? 6.117 5.921 -16.233 1.00 89.19 147 SER A CA 1
ATOM 1213 C C . SER A 1 147 ? 4.804 5.153 -16.155 1.00 89.19 147 SER A C 1
ATOM 1215 O O . SER A 1 147 ? 3.767 5.779 -15.945 1.00 89.19 147 SER A O 1
ATOM 1217 N N . VAL A 1 148 ? 4.828 3.819 -16.270 1.00 88.81 148 VAL A N 1
ATOM 1218 C CA . VAL A 1 148 ? 3.616 2.998 -16.103 1.00 88.81 148 VAL A CA 1
ATOM 1219 C C . VAL A 1 148 ? 3.050 3.166 -14.697 1.00 88.81 148 VAL A C 1
ATOM 1221 O O . VAL A 1 148 ? 1.863 3.457 -14.558 1.00 88.81 148 VAL A O 1
ATOM 1224 N N . PHE A 1 149 ? 3.897 3.100 -13.666 1.00 87.19 149 PHE A N 1
ATOM 1225 C CA . PHE A 1 149 ? 3.466 3.344 -12.289 1.00 87.19 149 PHE A CA 1
ATOM 1226 C C . PHE A 1 149 ? 2.791 4.716 -12.143 1.00 87.19 149 PHE A C 1
ATOM 1228 O O . PHE A 1 149 ? 1.638 4.805 -11.714 1.00 87.19 149 PHE A O 1
ATOM 1235 N N . GLY A 1 150 ? 3.467 5.784 -12.581 1.00 87.50 150 GLY A N 1
ATOM 1236 C CA . GLY A 1 150 ? 2.924 7.142 -12.518 1.00 87.50 150 GLY A CA 1
ATOM 1237 C C . GLY A 1 150 ? 1.600 7.287 -13.272 1.00 87.50 150 GLY A C 1
ATOM 1238 O O . GLY A 1 150 ? 0.678 7.935 -12.781 1.00 87.50 150 GLY A O 1
ATOM 1239 N N . LYS A 1 151 ? 1.468 6.623 -14.427 1.00 88.88 151 LYS A N 1
ATOM 1240 C CA . LYS A 1 151 ? 0.244 6.654 -15.230 1.00 88.88 151 LYS A CA 1
ATOM 1241 C C . LYS A 1 151 ? -0.926 5.956 -14.542 1.00 88.88 151 LYS A C 1
ATOM 1243 O O . LYS A 1 151 ? -2.044 6.458 -14.605 1.00 88.88 151 LYS A O 1
ATOM 1248 N N . THR A 1 152 ? -0.679 4.831 -13.871 1.00 86.19 152 THR A N 1
ATOM 1249 C CA . THR A 1 152 ? -1.725 4.090 -13.142 1.00 86.19 152 THR A CA 1
ATOM 1250 C C . THR A 1 152 ? -2.241 4.828 -11.905 1.00 86.19 152 THR A C 1
ATOM 1252 O O . THR A 1 152 ? -3.391 4.637 -11.525 1.00 86.19 152 THR A O 1
ATOM 1255 N N . MET A 1 153 ? -1.426 5.706 -11.314 1.00 85.50 153 MET A N 1
ATOM 1256 C CA . MET A 1 153 ? -1.783 6.517 -10.140 1.00 85.50 153 MET A CA 1
ATOM 1257 C C . MET A 1 153 ? -2.275 7.927 -10.505 1.00 85.50 153 MET A C 1
ATOM 1259 O O . MET A 1 153 ? -2.525 8.758 -9.630 1.00 85.50 153 MET A O 1
ATOM 1263 N N . GLU A 1 154 ? -2.397 8.231 -11.797 1.00 86.62 154 GLU A N 1
ATOM 1264 C CA . GLU A 1 154 ? -2.755 9.564 -12.263 1.00 86.62 154 GLU A CA 1
ATOM 1265 C C . GLU A 1 154 ? -4.222 9.897 -11.956 1.00 86.62 154 GLU A C 1
ATOM 1267 O O . GLU A 1 154 ? -5.153 9.207 -12.377 1.00 86.62 154 GLU A O 1
ATOM 1272 N N . ASN A 1 155 ? -4.453 11.033 -11.293 1.00 81.88 155 ASN A N 1
ATOM 1273 C CA . ASN A 1 155 ? -5.801 11.561 -11.122 1.00 81.88 155 ASN A CA 1
ATOM 1274 C C . ASN A 1 155 ? -6.266 12.273 -12.401 1.00 81.88 155 ASN A C 1
ATOM 1276 O O . ASN A 1 155 ? -5.959 13.444 -12.627 1.00 81.88 155 ASN A O 1
ATOM 1280 N N . ILE A 1 156 ? -7.068 11.571 -13.202 1.00 80.69 156 ILE A N 1
ATOM 1281 C CA . ILE A 1 156 ? -7.584 12.050 -14.495 1.00 80.69 156 ILE A CA 1
ATOM 1282 C C . ILE A 1 156 ? -8.359 13.372 -14.360 1.00 80.69 156 ILE A C 1
ATOM 1284 O O . ILE A 1 156 ? -8.298 14.205 -15.261 1.00 80.69 156 ILE A O 1
ATOM 1288 N N . ARG A 1 157 ? -9.029 13.622 -13.225 1.00 73.44 157 ARG A N 1
ATOM 1289 C CA . ARG A 1 157 ? -9.805 14.858 -13.003 1.00 73.44 157 ARG A CA 1
ATOM 1290 C C . ARG A 1 157 ? -8.936 16.110 -12.932 1.00 73.44 157 ARG A C 1
ATOM 1292 O O . ARG A 1 157 ? -9.446 17.201 -13.128 1.00 73.44 157 ARG A O 1
ATOM 1299 N N . LYS A 1 158 ? -7.638 15.959 -12.655 1.00 77.69 158 LYS A N 1
ATOM 1300 C CA . LYS A 1 158 ? -6.681 17.072 -12.616 1.00 77.69 158 LYS A CA 1
ATOM 1301 C C . LYS A 1 158 ? -6.041 17.369 -13.974 1.00 77.69 158 LYS A C 1
ATOM 1303 O O . LYS A 1 158 ? -5.224 18.278 -14.051 1.00 77.69 158 LYS A O 1
ATOM 1308 N N . ARG A 1 159 ? -6.382 16.623 -15.035 1.00 78.19 159 ARG A N 1
ATOM 1309 C CA . ARG A 1 159 ? -5.866 16.894 -16.389 1.00 78.19 159 ARG A CA 1
ATOM 1310 C C . ARG A 1 159 ? -6.450 18.165 -17.006 1.00 78.19 159 ARG A C 1
ATOM 1312 O O . ARG A 1 159 ? -5.806 18.755 -17.863 1.00 78.19 159 ARG A O 1
ATOM 1319 N N . LEU A 1 160 ? -7.658 18.551 -16.598 1.00 69.56 160 LEU A N 1
ATOM 1320 C CA . LEU A 1 160 ? -8.385 19.708 -17.115 1.00 69.56 160 LEU A CA 1
ATOM 1321 C C . LEU A 1 160 ? -8.729 20.634 -15.946 1.00 69.56 160 LEU A C 1
ATOM 1323 O O . LEU A 1 160 ? -9.436 20.227 -15.027 1.00 69.56 160 LEU A O 1
ATOM 1327 N N . ASP A 1 161 ? -8.229 21.868 -15.985 1.00 69.44 161 ASP A N 1
ATOM 1328 C CA . ASP A 1 161 ? -8.607 22.936 -15.054 1.00 69.44 161 ASP A CA 1
ATOM 1329 C C . ASP A 1 161 ? -9.535 23.916 -15.784 1.00 69.44 161 ASP A C 1
ATOM 1331 O O . ASP A 1 161 ? -9.084 24.804 -16.508 1.00 69.44 161 ASP A O 1
ATOM 1335 N N . ILE A 1 162 ? -10.848 23.709 -15.644 1.00 73.94 162 ILE A N 1
ATOM 1336 C CA . ILE A 1 162 ? -11.866 24.568 -16.258 1.00 73.94 162 ILE A CA 1
ATOM 1337 C C . ILE A 1 162 ? -12.242 25.657 -15.255 1.00 73.94 162 ILE A C 1
ATOM 1339 O O . ILE A 1 162 ? -12.871 25.388 -14.231 1.00 73.94 162 ILE A O 1
ATOM 1343 N N . ARG A 1 163 ? -11.892 26.908 -15.570 1.00 73.44 163 ARG A N 1
ATOM 1344 C CA . ARG A 1 163 ? -12.219 28.078 -14.746 1.00 73.44 163 ARG A CA 1
ATOM 1345 C C . ARG A 1 163 ? -13.224 28.969 -15.462 1.00 73.44 163 ARG A C 1
ATOM 1347 O O . ARG A 1 163 ? -12.882 29.644 -16.428 1.00 73.44 163 ARG A O 1
ATOM 1354 N N . LEU A 1 164 ? -14.453 29.018 -14.953 1.00 75.00 164 LEU A N 1
ATOM 1355 C CA . LEU A 1 164 ? -15.459 29.974 -15.414 1.00 75.00 164 LEU A CA 1
ATOM 1356 C C . LEU A 1 164 ? -15.118 31.368 -14.880 1.00 75.00 164 LEU A C 1
ATOM 1358 O O . LEU A 1 164 ? -15.060 31.581 -13.668 1.00 75.00 164 LEU A O 1
ATOM 1362 N N . CYS A 1 165 ? -14.882 32.314 -15.785 1.00 75.25 165 CYS A N 1
ATOM 1363 C CA . CYS A 1 165 ? -14.553 33.691 -15.439 1.00 75.25 165 CYS A CA 1
ATOM 1364 C C . CYS A 1 165 ? -15.518 34.652 -16.127 1.00 75.25 165 CYS A C 1
ATOM 1366 O O . CYS A 1 165 ? -15.605 34.670 -17.349 1.00 75.25 165 CYS A O 1
ATOM 1368 N N . CYS A 1 166 ? -16.194 35.481 -15.332 1.00 78.50 166 CYS A N 1
ATOM 1369 C CA . CYS A 1 166 ? -17.108 36.519 -15.823 1.00 78.50 166 CYS A CA 1
ATOM 1370 C C . CYS A 1 166 ? -16.478 37.926 -15.807 1.00 78.50 166 CYS A C 1
ATOM 1372 O O . CYS A 1 166 ? -17.170 38.912 -16.028 1.00 78.50 166 CYS A O 1
ATOM 1374 N N . ASP A 1 167 ? -15.181 38.031 -15.502 1.00 84.69 167 ASP A N 1
ATOM 1375 C CA . ASP A 1 167 ? -14.440 39.293 -15.390 1.00 84.69 167 ASP A CA 1
ATOM 1376 C C . ASP A 1 167 ? -13.224 39.260 -16.322 1.00 84.69 167 ASP A C 1
ATOM 1378 O O . ASP A 1 167 ? -12.351 38.395 -16.184 1.00 84.69 167 ASP A O 1
ATOM 1382 N N . ALA A 1 168 ? -13.161 40.221 -17.246 1.00 79.44 168 ALA A N 1
ATOM 1383 C CA . ALA A 1 168 ? -12.113 40.334 -18.256 1.00 79.44 168 ALA A CA 1
ATOM 1384 C C . ALA A 1 168 ? -10.700 40.396 -17.648 1.00 79.44 168 ALA A C 1
ATOM 1386 O O . ALA A 1 168 ? -9.786 39.741 -18.147 1.00 79.44 168 ALA A O 1
ATOM 1387 N N . LYS A 1 169 ? -10.518 41.079 -16.506 1.00 80.56 169 LYS A N 1
ATOM 1388 C CA . LYS A 1 169 ? -9.199 41.188 -15.851 1.00 80.56 169 LYS A CA 1
ATOM 1389 C C . LYS A 1 169 ? -8.728 39.855 -15.273 1.00 80.56 169 LYS A C 1
ATOM 1391 O O . LYS A 1 169 ? -7.534 39.555 -15.256 1.00 80.56 169 LYS A O 1
ATOM 1396 N N . LYS A 1 170 ? -9.664 39.030 -14.788 1.00 76.69 170 LYS A N 1
ATOM 1397 C CA . LYS A 1 170 ? -9.353 37.676 -14.303 1.00 76.69 170 LYS A CA 1
ATOM 1398 C C . LYS A 1 170 ? -9.016 36.743 -15.461 1.00 76.69 170 LYS A C 1
ATOM 1400 O O . LYS A 1 170 ? -8.111 35.929 -15.308 1.00 76.69 170 LYS A O 1
ATOM 1405 N N . VAL A 1 171 ? -9.685 36.892 -16.605 1.00 78.19 171 VAL A N 1
ATOM 1406 C CA . VAL A 1 171 ? -9.388 36.120 -17.821 1.00 78.19 171 VAL A CA 1
ATOM 1407 C C . VAL A 1 171 ? -7.961 36.391 -18.303 1.00 78.19 171 VAL A C 1
ATOM 1409 O O . VAL A 1 171 ? -7.201 35.442 -18.468 1.00 78.19 171 VAL A O 1
ATOM 1412 N N . GLU A 1 172 ? -7.543 37.654 -18.428 1.00 77.81 172 GLU A N 1
ATOM 1413 C CA . GLU A 1 172 ? -6.171 38.008 -18.840 1.00 77.81 172 GLU A CA 1
ATOM 1414 C C . GLU A 1 172 ? -5.103 37.447 -17.888 1.00 77.81 172 GLU A C 1
ATOM 1416 O O . GLU A 1 172 ? -4.090 36.882 -18.315 1.00 77.81 172 GLU A O 1
ATOM 1421 N N . LYS A 1 173 ? -5.353 37.523 -16.575 1.00 78.12 173 LYS A N 1
ATOM 1422 C CA . LYS A 1 173 ? -4.447 36.957 -15.568 1.00 78.12 173 LYS A CA 1
ATOM 1423 C C . LYS A 1 173 ? -4.331 35.436 -15.677 1.00 78.12 173 LYS A C 1
ATOM 1425 O O . LYS A 1 173 ? -3.264 34.889 -15.427 1.00 78.12 173 LYS A O 1
ATOM 1430 N N . LEU A 1 174 ? -5.413 34.744 -16.018 1.00 71.56 174 LEU A N 1
ATOM 1431 C CA . LEU A 1 174 ? -5.407 33.289 -16.142 1.00 71.56 174 LEU A CA 1
ATOM 1432 C C . LEU A 1 174 ? -4.798 32.831 -17.472 1.00 71.56 174 LEU A C 1
ATOM 1434 O O . LEU A 1 174 ? -4.058 31.855 -17.474 1.00 71.56 174 LEU A O 1
ATOM 1438 N N . LEU A 1 175 ? -5.023 33.564 -18.567 1.00 71.69 175 LEU A N 1
ATOM 1439 C CA . LEU A 1 175 ? -4.428 33.289 -19.883 1.00 71.69 175 LEU A CA 1
ATOM 1440 C C . LEU A 1 175 ? -2.904 33.470 -19.917 1.00 71.69 175 LEU A C 1
ATOM 1442 O O . LEU A 1 175 ? -2.241 32.840 -20.736 1.00 71.69 175 LEU A O 1
ATOM 1446 N N . SER A 1 176 ? -2.341 34.304 -19.039 1.00 70.94 176 SER A N 1
ATOM 1447 C CA . SER A 1 176 ? -0.883 34.459 -18.910 1.00 70.94 176 SER A CA 1
ATOM 1448 C C . SER A 1 176 ? -0.202 33.315 -18.143 1.00 70.94 176 SER A C 1
ATOM 1450 O O . SER A 1 176 ? 1.025 33.214 -18.156 1.00 70.94 176 SER A O 1
ATOM 1452 N N . LEU A 1 177 ? -0.968 32.421 -17.505 1.00 67.06 177 LEU A N 1
ATOM 1453 C CA . LEU A 1 177 ? -0.449 31.185 -16.921 1.00 67.06 177 LEU A CA 1
ATOM 1454 C C . LEU A 1 177 ? -0.447 30.089 -18.002 1.00 67.06 177 LEU A C 1
ATOM 1456 O O . LEU A 1 177 ? -1.478 29.812 -18.606 1.00 67.06 177 LEU A O 1
ATOM 1460 N N . ASN A 1 178 ? 0.700 29.437 -18.217 1.00 54.59 178 ASN A N 1
ATOM 1461 C CA . ASN A 1 178 ? 0.986 28.441 -19.274 1.00 54.59 178 ASN A CA 1
ATOM 1462 C C . ASN A 1 178 ? 0.130 27.139 -19.259 1.00 54.59 178 ASN A C 1
ATOM 1464 O O . ASN A 1 178 ? 0.572 26.112 -19.767 1.00 54.59 178 ASN A O 1
ATOM 1468 N N . GLN A 1 179 ? -1.063 27.126 -18.656 1.00 53.69 179 GLN A N 1
ATOM 1469 C CA . GLN A 1 179 ? -1.870 25.921 -18.404 1.00 53.69 179 GLN A CA 1
ATOM 1470 C C . GLN A 1 179 ? -3.243 25.889 -19.098 1.00 53.69 179 GLN A C 1
ATOM 1472 O O . GLN A 1 179 ? -4.001 24.951 -18.867 1.00 53.69 179 GLN A O 1
ATOM 1477 N N . ILE A 1 180 ? -3.589 26.858 -19.951 1.00 54.41 180 ILE A N 1
ATOM 1478 C CA . ILE A 1 180 ? -4.931 26.916 -20.556 1.00 54.41 180 ILE A CA 1
ATOM 1479 C C . ILE A 1 180 ? -4.905 26.434 -22.010 1.00 54.41 180 ILE A C 1
ATOM 1481 O O . ILE A 1 180 ? -4.324 27.081 -22.882 1.00 54.41 180 ILE A O 1
ATOM 1485 N N . LEU A 1 181 ? -5.587 25.316 -22.279 1.00 49.44 181 LEU A N 1
ATOM 1486 C CA . LEU A 1 181 ? -6.057 24.986 -23.624 1.00 49.44 181 LEU A CA 1
ATOM 1487 C C . LEU A 1 181 ? -7.130 26.013 -24.001 1.00 49.44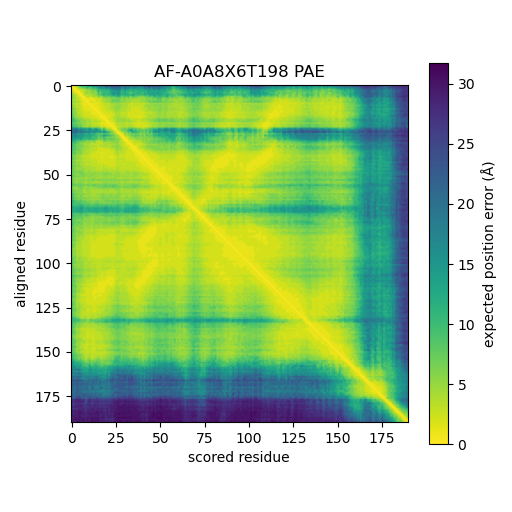 181 LEU A C 1
ATOM 1489 O O . LEU A 1 181 ? -8.152 26.131 -23.328 1.00 49.44 181 LEU A O 1
ATOM 1493 N N . LYS A 1 182 ? -6.861 26.799 -25.045 1.00 46.28 182 LYS A N 1
ATOM 1494 C CA . LYS A 1 182 ? -7.806 27.775 -25.590 1.00 46.28 182 LYS A CA 1
ATOM 1495 C C . LYS A 1 182 ? -8.943 27.025 -26.286 1.00 46.28 182 LYS A C 1
ATOM 1497 O O . LYS A 1 182 ? -8.785 26.624 -27.432 1.00 46.28 182 LYS A O 1
ATOM 1502 N N . GLU A 1 183 ? -10.073 26.850 -25.615 1.00 49.34 183 GLU A N 1
ATOM 1503 C CA . GLU A 1 183 ? -11.345 26.607 -26.299 1.00 49.34 183 GLU A CA 1
ATOM 1504 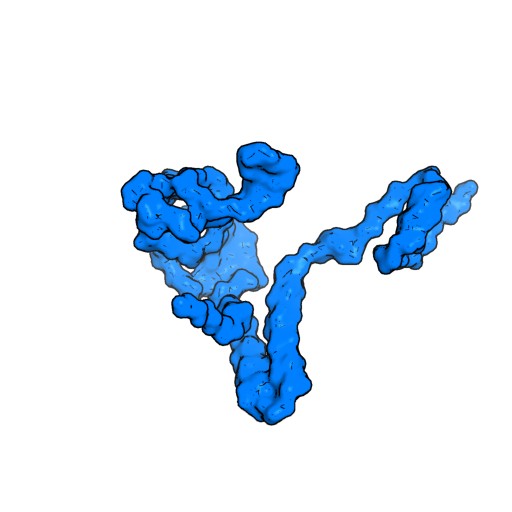C C . GLU A 1 183 ? -12.129 27.918 -26.325 1.00 49.34 183 GLU A C 1
ATOM 1506 O O . GLU A 1 183 ? -12.279 28.585 -25.297 1.00 49.34 183 GLU A O 1
ATOM 1511 N N . GLU A 1 184 ? -12.564 28.333 -27.518 1.00 38.56 184 GLU A N 1
ATOM 1512 C CA . GLU A 1 184 ? -13.361 29.548 -27.659 1.00 38.56 184 GLU A CA 1
ATOM 1513 C C . GLU A 1 184 ? -14.708 29.394 -26.939 1.00 38.56 184 GLU A C 1
ATOM 1515 O O . GLU A 1 184 ? -15.363 28.352 -27.052 1.00 38.56 184 GLU A O 1
ATOM 1520 N N . PRO A 1 185 ? -15.161 30.422 -26.202 1.00 44.41 185 PRO A N 1
ATOM 1521 C CA . PRO A 1 185 ? -16.458 30.380 -25.555 1.00 44.41 185 PRO A CA 1
ATOM 1522 C C . PRO A 1 185 ? -17.573 30.294 -26.605 1.00 44.41 185 PRO A C 1
ATOM 1524 O O . PRO A 1 185 ? -17.655 31.115 -27.517 1.00 44.41 185 PRO A O 1
ATOM 1527 N N . PHE A 1 186 ? -18.478 29.327 -26.423 1.00 44.78 186 PHE A N 1
ATOM 1528 C CA . PHE A 1 186 ? -19.772 29.244 -27.105 1.00 44.78 186 PHE A CA 1
ATOM 1529 C C . PHE A 1 186 ? -20.644 30.457 -26.731 1.00 44.78 186 PHE A C 1
ATOM 1531 O O . PHE A 1 186 ? -21.578 30.366 -25.935 1.00 44.78 186 PHE A O 1
ATOM 1538 N N . LEU A 1 187 ? -20.359 31.619 -27.312 1.00 38.00 187 LEU A N 1
ATOM 1539 C CA . LEU A 1 187 ? -21.294 32.735 -27.338 1.00 38.00 187 LEU A CA 1
ATOM 1540 C C . LEU A 1 187 ? -22.249 32.510 -28.510 1.00 38.00 187 LEU A C 1
ATOM 1542 O O . LEU A 1 187 ? -22.022 32.967 -29.630 1.00 38.00 187 LEU A O 1
ATOM 1546 N N . LYS A 1 188 ? -23.343 31.785 -28.247 1.00 37.75 188 LYS A N 1
ATOM 1547 C CA . LYS A 1 188 ? -24.537 31.879 -29.090 1.00 37.75 188 LYS A CA 1
ATOM 1548 C C . LYS A 1 188 ? -25.009 33.333 -29.037 1.00 37.75 188 LYS A C 1
ATOM 1550 O O . LYS A 1 188 ? -25.505 33.776 -28.006 1.00 37.75 188 LYS A O 1
ATOM 1555 N N . LYS A 1 189 ? -24.834 34.056 -30.146 1.00 38.50 189 LYS A N 1
ATOM 1556 C CA . LYS A 1 189 ? -25.589 35.280 -30.430 1.00 38.50 189 LYS A CA 1
ATOM 1557 C C . LYS A 1 189 ? -27.078 34.932 -30.342 1.00 38.50 189 LYS A C 1
ATOM 1559 O O . LYS A 1 189 ? -27.546 34.102 -31.121 1.00 38.50 189 LYS A O 1
ATOM 1564 N N . ILE A 1 190 ? -27.766 35.524 -29.371 1.00 37.69 190 ILE A N 1
ATOM 1565 C CA . ILE A 1 190 ? -29.212 35.758 -29.406 1.00 37.69 190 ILE A CA 1
ATOM 1566 C C . ILE A 1 190 ? -29.378 37.224 -29.782 1.00 37.69 190 ILE A C 1
ATOM 1568 O O . ILE A 1 190 ? -28.612 38.039 -29.216 1.00 37.69 190 ILE A O 1
#

Mean predicted aligned error: 9.32 Å

pLDDT: mean 86.18, std 13.67, range [37.69, 97.69]

Foldseek 3Di:
DDDDDDPPLLVVLQFWDFDDDKDWDDDDLLPDDSQDQKWKKFFFKKAQDPVCCVVCVPPAPQWDFAADPPGPHTDTDRDSGIDHRRIGTSVSVNVCVVSPIDTDTTDIMIMGGIHSVCNVVSVVLVVQLVVDPDPVSVVVSSCVSVVVSCVVPDDPVVLDDDDDDPDPVVVVVVVVPPRDDDDDDPPDDD

Organism: Trichonephila clavipes (NCBI:txid2585209)

Radius of gyration: 22.97 Å; Cα contacts (8 Å, |Δi|>4): 234; chains: 1; bounding box: 54×57×55 Å

Secondary structure (DSSP, 8-state):
-----TTHHHHHHTS-EEEEEEEEE----TTS-TT-SEEEEEEEEEE--GGGHHHHTTS-SS-EEE--TT-SS-EEE--SS-EEEEEEEHHHHHHHHHTT-EEEEEEEEEEEEEE-TTHHHHHHHHHHHHH--SHHHHHHHHHHHHHHHHHHT--GGGS--------HHHHHHHHTSTT---PPP-----

Nearest PDB structures (foldseek):
  1bci-assembly1_A  TM=2.114E-01  e=4.135E+00  Homo sapiens
  4ij2-assembly1_F  TM=1.756E-01  e=8.979E+00  Staphylococcus aureus subsp. aureus USA300